Protein AF-A0A376SBV6-F1 (afdb_monomer)

Solvent-accessible surface area (backbone atoms only — not comparable to full-atom values): 11804 Å² total; per-residue (Å²): 135,92,82,86,76,92,52,79,88,45,50,69,35,78,90,83,84,89,83,83,86,86,71,96,72,72,84,86,85,79,76,86,84,83,82,83,76,79,86,71,88,56,100,65,78,82,47,97,84,56,83,74,72,92,65,50,42,73,71,88,41,63,44,77,42,32,24,51,68,99,56,82,60,62,51,62,94,51,86,78,74,59,60,66,60,38,44,34,40,77,42,33,29,35,38,72,86,69,78,86,61,88,43,89,90,72,33,49,79,46,41,89,56,41,46,40,37,49,26,37,35,63,30,30,67,80,79,57,45,57,43,15,26,40,23,73,93,35,46,76,50,62,46,71,36,39,75,43,42,69,52,31,30,67,66,37,39,23,70,58,51,98,94,37,55,40,18,62,52,60,86,97,52,59,36,60,35,57,30,42,80,47,70,52,73,44,76,109

Structure (mmCIF, N/CA/C/O backbone):
data_AF-A0A376SBV6-F1
#
_entry.id   AF-A0A376SBV6-F1
#
loop_
_atom_site.group_PDB
_atom_site.id
_atom_site.type_symbol
_atom_site.label_atom_id
_atom_site.label_alt_id
_atom_site.label_comp_id
_atom_site.label_asym_id
_atom_site.label_entity_id
_atom_site.label_seq_id
_atom_site.pdbx_PDB_ins_code
_atom_site.Cartn_x
_atom_site.Cartn_y
_atom_site.Cartn_z
_atom_site.occupancy
_atom_site.B_iso_or_equiv
_atom_site.auth_seq_id
_atom_site.auth_comp_id
_atom_site.auth_asym_id
_atom_site.auth_atom_id
_atom_site.pdbx_PDB_model_num
ATOM 1 N N . MET A 1 1 ? -22.925 11.528 35.113 1.00 52.22 1 MET A N 1
ATOM 2 C CA . MET A 1 1 ? -22.924 10.444 34.113 1.00 52.22 1 MET A CA 1
ATOM 3 C C . MET A 1 1 ? -21.670 10.631 33.284 1.00 52.22 1 MET A C 1
ATOM 5 O O . MET A 1 1 ? -21.517 11.695 32.701 1.00 52.22 1 MET A O 1
ATOM 9 N N . THR A 1 2 ? -20.732 9.694 33.337 1.00 61.38 2 THR A N 1
ATOM 10 C CA . THR A 1 2 ? -19.547 9.691 32.472 1.00 61.38 2 THR A CA 1
ATOM 11 C C . THR A 1 2 ? -19.928 8.960 31.194 1.00 61.38 2 THR A C 1
ATOM 13 O O . THR A 1 2 ? -20.269 7.783 31.240 1.00 61.38 2 THR A O 1
ATOM 16 N N . SER A 1 3 ? -19.953 9.672 30.072 1.00 67.38 3 SER A N 1
ATOM 17 C CA . SER A 1 3 ? -20.100 9.075 28.746 1.00 67.38 3 SER A CA 1
ATOM 18 C C . SER A 1 3 ? -18.718 8.935 28.110 1.00 67.38 3 SER A C 1
ATOM 20 O O . SER A 1 3 ? -17.867 9.809 28.267 1.00 67.38 3 SER A O 1
ATOM 22 N N . TYR A 1 4 ? -18.495 7.825 27.409 1.00 75.38 4 TYR A N 1
ATOM 23 C CA . TYR A 1 4 ? -17.337 7.629 26.544 1.00 75.38 4 TYR A CA 1
ATOM 24 C C . TYR A 1 4 ? -17.829 7.670 25.102 1.00 75.38 4 TYR A C 1
ATOM 26 O O . TYR A 1 4 ? -18.766 6.955 24.751 1.00 75.38 4 TYR A O 1
ATOM 34 N N . THR A 1 5 ? -17.242 8.541 24.290 1.00 74.38 5 THR A N 1
ATOM 35 C CA . THR A 1 5 ? -17.490 8.568 22.846 1.00 74.38 5 THR A CA 1
ATOM 36 C C . THR A 1 5 ? -16.310 7.880 22.193 1.00 74.38 5 THR A C 1
ATOM 38 O O . THR A 1 5 ? -15.178 8.249 22.495 1.00 74.38 5 THR A O 1
ATOM 41 N N . LEU A 1 6 ? -16.570 6.889 21.336 1.00 74.62 6 LEU A N 1
ATOM 42 C CA . LEU A 1 6 ? -15.498 6.233 20.594 1.00 74.62 6 LEU A CA 1
ATOM 43 C C . LEU A 1 6 ? -14.727 7.263 19.774 1.00 74.62 6 LEU A C 1
ATOM 45 O O . LEU A 1 6 ? -15.310 8.156 19.157 1.00 74.62 6 LEU A O 1
ATOM 49 N N . THR A 1 7 ? -13.416 7.099 19.773 1.00 73.00 7 THR A N 1
ATOM 50 C CA . THR A 1 7 ? -12.473 7.959 19.067 1.00 73.00 7 THR A CA 1
ATOM 51 C C . THR A 1 7 ? -11.700 7.162 18.024 1.00 73.00 7 THR A C 1
ATOM 53 O O . THR A 1 7 ? -11.803 5.937 17.932 1.00 73.00 7 THR A O 1
ATOM 56 N N . ASP A 1 8 ? -10.880 7.854 17.239 1.00 65.19 8 ASP A N 1
ATOM 57 C CA . ASP A 1 8 ? -10.000 7.210 16.263 1.00 65.19 8 ASP A CA 1
ATOM 58 C C . ASP A 1 8 ? -8.955 6.305 16.907 1.00 65.19 8 ASP A C 1
ATOM 60 O O . ASP A 1 8 ? -8.582 5.290 16.317 1.00 65.19 8 ASP A O 1
ATOM 64 N N . ASP A 1 9 ? -8.557 6.616 18.139 1.00 71.50 9 ASP A N 1
ATOM 65 C CA . ASP A 1 9 ? -7.613 5.813 18.912 1.00 71.50 9 ASP A CA 1
ATOM 66 C C . ASP A 1 9 ? -8.193 4.445 19.311 1.00 71.50 9 ASP A C 1
ATOM 68 O O . ASP A 1 9 ? -7.440 3.532 19.655 1.00 71.50 9 ASP A O 1
ATOM 72 N N . ASP A 1 10 ? -9.517 4.278 19.241 1.00 74.19 10 ASP A N 1
ATOM 73 C CA . ASP A 1 10 ? -10.204 3.016 19.517 1.00 74.19 10 ASP A CA 1
ATOM 74 C C . ASP A 1 10 ? -10.294 2.097 18.287 1.00 74.19 10 ASP A C 1
ATOM 76 O O . ASP A 1 10 ? -10.631 0.916 18.419 1.00 74.19 10 ASP A O 1
ATOM 80 N N . ARG A 1 11 ? -9.990 2.603 17.080 1.00 67.25 11 ARG A N 1
ATOM 81 C CA . ARG A 1 11 ? -10.047 1.819 15.834 1.00 67.25 11 ARG A CA 1
ATOM 82 C C . ARG A 1 11 ? -9.092 0.621 15.924 1.00 67.25 11 ARG A C 1
ATOM 84 O O . ARG A 1 11 ? -7.961 0.734 16.390 1.00 67.25 11 ARG A O 1
ATOM 91 N N . GLY A 1 12 ? -9.563 -0.555 15.504 1.00 62.47 12 GLY A N 1
ATOM 92 C CA . GLY A 1 12 ? -8.789 -1.800 15.590 1.00 62.47 12 GLY A CA 1
ATOM 93 C C . GLY A 1 12 ? -8.680 -2.407 16.997 1.00 62.47 12 GLY A C 1
ATOM 94 O O . GLY A 1 12 ? -8.149 -3.509 17.132 1.00 62.47 12 GLY A O 1
ATOM 95 N N . ARG A 1 13 ? -9.194 -1.739 18.041 1.00 66.75 13 ARG A N 1
ATOM 96 C CA . ARG A 1 13 ? -9.168 -2.226 19.428 1.00 66.75 13 ARG A CA 1
ATOM 97 C C . ARG A 1 13 ? -10.488 -2.880 19.829 1.00 66.75 13 ARG A C 1
ATOM 99 O O . ARG A 1 13 ? -11.526 -2.684 19.195 1.00 66.75 13 ARG A O 1
ATOM 106 N N . TYR A 1 14 ? -10.422 -3.653 20.910 1.00 65.00 14 TYR A N 1
ATOM 107 C CA . TYR A 1 14 ? -11.589 -4.186 21.607 1.00 65.00 14 TYR A CA 1
ATOM 108 C C . TYR A 1 14 ? -12.045 -3.188 22.666 1.00 65.00 14 TYR A C 1
ATOM 110 O O . TYR A 1 14 ? -11.224 -2.679 23.429 1.00 65.00 14 TYR A O 1
ATOM 118 N N . ILE A 1 15 ? -13.352 -2.955 22.745 1.00 71.44 15 ILE A N 1
ATOM 119 C CA . ILE A 1 15 ? -13.953 -2.187 23.833 1.00 71.44 15 ILE A CA 1
ATOM 120 C C . ILE A 1 15 ? -14.482 -3.175 24.865 1.00 71.44 15 ILE A C 1
ATOM 122 O O . ILE A 1 15 ? -15.352 -3.991 24.571 1.00 71.44 15 ILE A O 1
ATOM 126 N N . GLY A 1 16 ? -13.923 -3.110 26.069 1.00 66.12 16 GLY A N 1
ATOM 127 C CA . GLY A 1 16 ? -14.370 -3.878 27.224 1.00 66.12 16 GLY A CA 1
ATOM 128 C C . GLY A 1 16 ? -14.877 -2.949 28.316 1.00 66.12 16 GLY A C 1
ATOM 129 O O . GLY A 1 16 ? -14.427 -1.810 28.431 1.00 66.12 16 GLY A O 1
ATOM 130 N N . ILE A 1 17 ? -15.801 -3.444 29.135 1.00 69.88 17 ILE A N 1
ATOM 131 C CA . ILE A 1 17 ? -16.218 -2.770 30.362 1.00 69.88 17 ILE A CA 1
ATOM 132 C C . ILE A 1 17 ? -15.916 -3.687 31.539 1.00 69.88 17 ILE A C 1
ATOM 134 O O . ILE A 1 17 ? -16.324 -4.846 31.546 1.00 69.88 17 ILE A O 1
ATOM 138 N N . GLU A 1 18 ? -15.236 -3.144 32.545 1.00 66.50 18 GLU A N 1
ATOM 139 C CA . GLU A 1 18 ? -15.051 -3.784 33.842 1.00 66.50 18 GLU A CA 1
ATOM 140 C C . GLU A 1 18 ? -15.981 -3.124 34.865 1.00 66.50 18 GLU A C 1
ATOM 142 O O . GLU A 1 18 ? -15.984 -1.903 35.034 1.00 66.50 18 GLU A O 1
ATOM 147 N N . ILE A 1 19 ? -16.806 -3.933 35.531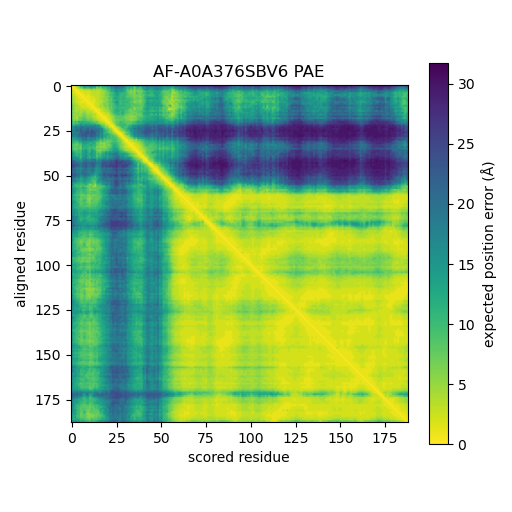 1.00 68.50 19 ILE A N 1
ATOM 148 C CA . ILE A 1 19 ? -17.736 -3.475 36.564 1.00 68.50 19 ILE A CA 1
ATOM 149 C C . ILE A 1 19 ? -17.294 -4.085 37.888 1.00 68.50 19 ILE A C 1
ATOM 151 O O . ILE A 1 19 ? -17.337 -5.303 38.047 1.00 68.50 19 ILE A O 1
ATOM 155 N N . THR A 1 20 ? -16.935 -3.239 38.854 1.00 64.25 20 THR A N 1
ATOM 156 C CA . THR A 1 20 ? -16.640 -3.665 40.228 1.00 64.25 20 THR A CA 1
ATOM 157 C C . THR A 1 20 ? -17.880 -3.472 41.103 1.00 64.25 20 THR A C 1
ATOM 159 O O . THR A 1 20 ? -18.232 -2.328 41.405 1.00 64.25 20 THR A O 1
ATOM 162 N N . PRO A 1 21 ? -18.561 -4.545 41.542 1.00 61.91 21 PRO A N 1
ATOM 163 C CA . PRO A 1 21 ? -19.712 -4.423 42.427 1.00 61.91 21 PRO A CA 1
ATOM 164 C C . PRO A 1 21 ? -19.256 -4.029 43.837 1.00 61.91 21 PRO A C 1
ATOM 166 O O . PRO A 1 21 ? -18.411 -4.699 44.429 1.00 61.91 21 PRO A O 1
ATOM 169 N N . THR A 1 22 ? -19.839 -2.982 44.420 1.00 61.78 22 TH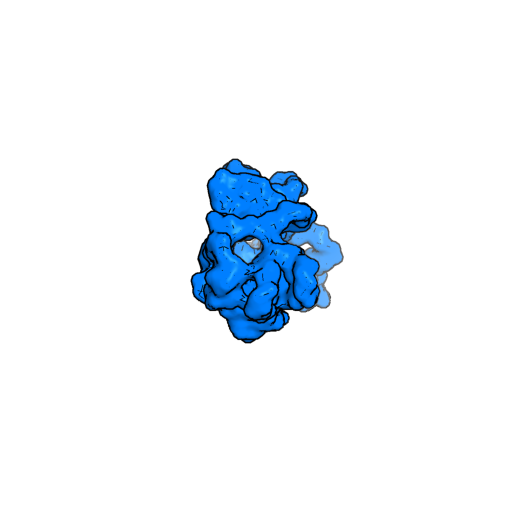R A N 1
ATOM 170 C CA . THR A 1 22 ? -19.614 -2.612 45.825 1.00 61.78 22 THR A CA 1
ATOM 171 C C . THR A 1 22 ? -20.823 -3.014 46.666 1.00 61.78 22 THR A C 1
ATOM 173 O O . THR A 1 22 ? -21.782 -2.265 46.808 1.00 61.78 22 THR A O 1
ATOM 176 N N . THR A 1 23 ? -20.805 -4.214 47.252 1.00 61.00 23 THR A N 1
ATOM 177 C CA . THR A 1 23 ? -21.807 -4.592 48.264 1.00 61.00 23 THR A CA 1
ATOM 178 C C . THR A 1 23 ? -21.174 -4.537 49.644 1.00 61.00 23 THR A C 1
ATOM 180 O O . THR A 1 23 ? -20.256 -5.304 49.928 1.00 61.00 23 THR A O 1
ATOM 183 N N . GLN A 1 24 ? -21.653 -3.646 50.513 1.00 58.25 24 GLN A N 1
ATOM 184 C CA . GLN A 1 24 ? -21.122 -3.524 51.875 1.00 58.25 24 GLN A CA 1
ATOM 185 C C . GLN A 1 24 ? -21.795 -4.495 52.870 1.00 58.25 24 GLN A C 1
ATOM 187 O O . GLN A 1 24 ? -21.265 -4.684 53.958 1.00 58.25 24 GLN A O 1
ATOM 192 N N . THR A 1 25 ? -22.929 -5.118 52.506 1.00 62.31 25 THR A N 1
ATOM 193 C CA . THR A 1 25 ? -23.568 -6.349 53.053 1.00 62.31 25 THR A CA 1
ATOM 194 C C . THR A 1 25 ? -24.973 -6.509 52.435 1.00 62.31 25 THR A C 1
ATOM 196 O O . THR A 1 25 ? -25.588 -5.514 52.061 1.00 62.31 25 THR A O 1
ATOM 199 N N . GLY A 1 26 ? -25.491 -7.744 52.343 1.00 58.69 26 GLY A N 1
ATOM 200 C CA . GLY A 1 26 ? -26.832 -8.057 51.810 1.00 58.69 26 GLY A CA 1
ATOM 201 C C . GLY A 1 26 ? -26.870 -8.355 50.303 1.00 58.69 26 GLY A C 1
ATOM 202 O O . GLY A 1 26 ? -25.986 -7.942 49.556 1.00 58.69 26 GLY A O 1
ATOM 203 N N . THR A 1 27 ? -27.884 -9.109 49.858 1.00 56.94 27 THR A N 1
ATOM 204 C CA . THR A 1 27 ? -28.153 -9.373 48.434 1.00 56.94 27 THR A CA 1
ATOM 205 C C . THR A 1 27 ? -28.305 -8.030 47.712 1.00 56.94 27 THR A C 1
ATOM 207 O O . THR A 1 27 ? -29.185 -7.260 48.103 1.00 56.94 27 THR A O 1
ATOM 210 N N . PRO A 1 28 ? -27.480 -7.705 46.701 1.00 56.34 28 PRO A N 1
ATOM 211 C CA . PRO A 1 28 ? -27.562 -6.415 46.025 1.00 56.34 28 PRO A CA 1
ATOM 212 C C . PRO A 1 28 ? -28.935 -6.270 45.364 1.00 56.34 28 PRO A C 1
ATOM 214 O O . PRO A 1 28 ? -29.241 -6.972 44.405 1.00 56.34 28 PRO A O 1
ATOM 217 N N . ASN A 1 29 ? -29.784 -5.392 45.899 1.00 56.50 29 ASN A N 1
ATOM 218 C CA . ASN A 1 29 ? -31.141 -5.149 45.397 1.00 56.50 29 ASN A CA 1
ATOM 219 C C . ASN A 1 29 ? -31.290 -3.788 44.699 1.00 56.50 29 ASN A C 1
ATOM 221 O O . ASN A 1 29 ? -32.369 -3.474 44.203 1.00 56.50 29 ASN A O 1
ATOM 225 N N . VAL A 1 30 ? -30.222 -2.989 44.646 1.00 58.66 30 VAL A N 1
ATOM 226 C CA . VAL A 1 30 ? -30.183 -1.713 43.926 1.00 58.66 30 VAL A CA 1
ATOM 227 C C . VAL A 1 30 ? -28.779 -1.464 43.388 1.00 58.66 30 VAL A C 1
ATOM 229 O O . VAL A 1 30 ? -27.806 -1.441 44.138 1.00 58.66 30 VAL A O 1
ATOM 232 N N . GLY A 1 31 ? -28.690 -1.270 42.076 1.00 61.09 31 GLY A N 1
ATOM 233 C CA . GLY A 1 31 ? -27.488 -0.850 41.369 1.00 61.09 31 GLY A CA 1
ATOM 234 C C . GLY A 1 31 ? -27.876 0.094 40.237 1.00 61.09 31 GLY A C 1
ATOM 235 O O . GLY A 1 31 ? -28.976 -0.003 39.689 1.00 61.09 31 GLY A O 1
ATOM 236 N N . THR A 1 32 ? -26.994 1.032 39.901 1.00 65.88 32 THR A N 1
ATOM 237 C CA . THR A 1 32 ? -27.184 1.882 38.722 1.00 65.88 32 THR A CA 1
ATOM 238 C C . THR A 1 32 ? -27.043 1.016 37.476 1.00 65.88 32 THR A C 1
ATOM 240 O O . THR A 1 32 ? -26.000 0.395 37.280 1.00 65.88 32 THR A O 1
ATOM 243 N N . ALA A 1 33 ? -28.077 0.972 36.637 1.00 63.91 33 ALA A N 1
ATOM 244 C CA . ALA A 1 33 ? -28.007 0.271 35.363 1.00 63.91 33 ALA A CA 1
ATOM 245 C C . ALA A 1 33 ? -26.957 0.934 34.457 1.00 63.91 33 ALA A C 1
ATOM 247 O O . ALA A 1 33 ? -27.016 2.139 34.199 1.00 63.91 33 ALA A O 1
ATOM 248 N N . LEU A 1 34 ? -25.996 0.143 33.978 1.00 66.94 34 LEU A N 1
ATOM 249 C CA . LEU A 1 34 ? -25.089 0.553 32.917 1.00 66.94 34 LEU A CA 1
ATOM 250 C C . LEU A 1 34 ? -25.697 0.128 31.584 1.00 66.94 34 LEU A C 1
ATOM 252 O O . LEU A 1 34 ? -25.818 -1.061 31.302 1.00 66.94 34 LEU A O 1
ATOM 256 N N . HIS A 1 35 ? -26.086 1.107 30.777 1.00 64.00 35 HIS A N 1
ATOM 257 C CA . HIS A 1 35 ? -26.616 0.855 29.447 1.00 64.00 35 HIS A CA 1
ATOM 258 C C . HIS A 1 35 ? -25.489 0.932 28.420 1.00 64.00 35 HIS A C 1
ATOM 260 O O . HIS A 1 35 ? -24.876 1.984 28.235 1.00 64.00 35 HIS A O 1
ATOM 266 N N . LEU A 1 36 ? -25.238 -0.195 27.762 1.00 63.31 36 LEU A N 1
ATOM 267 C CA . LEU A 1 36 ? -24.405 -0.304 26.574 1.00 63.31 36 LEU A CA 1
ATOM 268 C C . LEU A 1 36 ? -25.315 -0.171 25.359 1.00 63.31 36 LEU A C 1
ATOM 270 O O . LEU A 1 36 ? -26.033 -1.107 25.017 1.00 63.31 36 LEU A O 1
ATOM 274 N N . TYR A 1 37 ? -25.335 1.008 24.748 1.00 58.56 37 TYR A N 1
ATOM 275 C CA . TYR A 1 37 ? -26.071 1.203 23.506 1.00 58.56 37 TYR A CA 1
ATOM 276 C C . TYR A 1 37 ? -25.197 0.769 22.337 1.00 58.56 37 TYR A C 1
ATOM 278 O O . TYR A 1 37 ? -24.061 1.231 22.213 1.00 58.56 37 TYR A O 1
ATOM 286 N N . ASP A 1 38 ? -25.736 -0.100 21.484 1.00 58.19 38 ASP A N 1
ATOM 287 C CA . ASP A 1 38 ? -25.130 -0.343 20.185 1.00 58.19 38 ASP A CA 1
ATOM 288 C C . ASP A 1 38 ? -25.213 0.942 19.348 1.00 58.19 38 ASP A C 1
ATOM 290 O O . ASP A 1 38 ? -26.255 1.596 19.270 1.00 58.19 38 ASP A O 1
ATOM 294 N N . ILE A 1 39 ? -24.086 1.320 18.756 1.00 58.53 39 ILE A N 1
ATOM 295 C CA . ILE A 1 39 ? -23.962 2.466 17.849 1.00 58.53 39 ILE A CA 1
ATOM 296 C C . ILE A 1 39 ? -23.978 2.029 16.378 1.00 58.53 39 ILE A C 1
ATOM 298 O O . ILE A 1 39 ? -23.858 2.867 15.481 1.00 58.53 39 ILE A O 1
ATOM 302 N N . SER A 1 40 ? -24.082 0.724 16.109 1.00 51.97 40 SER A N 1
ATOM 303 C CA . SER A 1 40 ? -24.189 0.198 14.759 1.00 51.97 40 SER A CA 1
ATOM 304 C C . SER A 1 40 ? -25.562 0.524 14.158 1.00 51.97 40 SER A C 1
ATOM 306 O O . SER A 1 40 ? -26.594 0.523 14.823 1.00 51.97 40 SER A O 1
ATOM 308 N N . THR A 1 41 ? -25.579 0.839 12.863 1.00 49.34 41 THR A N 1
ATOM 309 C CA . THR A 1 41 ? -26.814 1.046 12.083 1.00 49.34 41 THR A CA 1
ATOM 310 C C . THR A 1 41 ? -27.225 -0.215 11.316 1.00 49.34 41 THR A C 1
ATOM 312 O O . THR A 1 41 ? -28.157 -0.183 10.511 1.00 49.34 41 THR A O 1
ATOM 315 N N . ALA A 1 42 ? -26.517 -1.329 11.532 1.00 46.25 42 ALA A N 1
ATOM 316 C CA . ALA A 1 42 ? -26.769 -2.595 10.862 1.00 46.25 42 ALA A CA 1
ATOM 317 C C . ALA A 1 42 ? -27.939 -3.327 11.532 1.00 46.25 42 ALA A C 1
ATOM 319 O O . ALA A 1 42 ? -28.024 -3.402 12.753 1.00 46.25 42 ALA A O 1
ATOM 320 N N . SER A 1 43 ? -28.821 -3.918 10.724 1.00 42.62 43 SER A N 1
ATOM 321 C CA . SER A 1 43 ? -30.088 -4.539 11.152 1.00 42.62 43 SER A CA 1
ATOM 322 C C . SER A 1 43 ? -29.958 -5.816 12.019 1.00 42.62 43 SER A C 1
ATOM 324 O O . SER A 1 43 ? -30.898 -6.608 12.062 1.00 42.62 43 SER A O 1
ATOM 326 N N . GLY A 1 44 ? -28.824 -6.047 12.686 1.00 44.53 44 GLY A N 1
ATOM 327 C CA . GLY A 1 44 ? -28.565 -7.222 13.532 1.00 44.53 44 GLY A CA 1
ATOM 328 C C . GLY A 1 44 ? -28.024 -6.915 14.931 1.00 44.53 44 GLY A C 1
ATOM 329 O O . GLY A 1 44 ? -28.048 -7.790 15.786 1.00 44.53 44 GLY A O 1
ATOM 330 N N . GLY A 1 45 ? -27.585 -5.687 15.205 1.00 43.97 45 GLY A N 1
ATOM 331 C CA . GLY A 1 45 ? -26.974 -5.359 16.488 1.00 43.97 45 GLY A CA 1
ATOM 332 C C . GLY A 1 45 ? -28.012 -5.131 17.587 1.00 43.97 45 GLY A C 1
ATOM 333 O O . GLY A 1 45 ? -28.722 -4.128 17.588 1.00 43.97 45 GLY A O 1
ATOM 334 N N . GLY A 1 46 ? -28.140 -6.086 18.510 1.00 45.91 46 GLY A N 1
ATOM 335 C CA . GLY A 1 46 ? -28.967 -5.930 19.715 1.00 45.91 46 GLY A CA 1
ATOM 336 C C . GLY A 1 46 ? -29.969 -7.047 20.004 1.00 45.91 46 GLY A C 1
ATOM 337 O O . GLY A 1 46 ? -30.805 -6.879 20.888 1.00 45.91 46 GLY A O 1
ATOM 338 N N . SER A 1 47 ? -29.926 -8.180 19.297 1.00 53.34 47 SER A N 1
ATOM 339 C CA . SER A 1 47 ? -30.654 -9.369 19.754 1.00 53.34 47 SER A CA 1
ATOM 340 C C . SER A 1 47 ? -29.823 -10.140 20.780 1.00 53.34 47 SER A C 1
ATOM 342 O O . SER A 1 47 ? -28.699 -10.512 20.480 1.00 53.34 47 SER A O 1
ATOM 344 N N . ASP A 1 48 ? -30.395 -10.511 21.928 1.00 52.41 48 ASP A N 1
ATOM 345 C CA . ASP A 1 48 ? -29.756 -11.443 22.883 1.00 52.41 48 ASP A CA 1
ATOM 346 C C . ASP A 1 48 ? -29.487 -12.844 22.278 1.00 52.41 48 ASP A C 1
ATOM 348 O O . ASP A 1 48 ? -28.837 -13.687 22.895 1.00 52.41 48 ASP A O 1
ATOM 352 N N . SER A 1 49 ? -30.021 -13.117 21.079 1.00 53.47 49 SER A N 1
ATOM 353 C CA . SER A 1 49 ? -29.785 -14.346 20.307 1.00 53.47 49 SER A CA 1
ATOM 354 C C . SER A 1 49 ? -28.706 -14.208 19.227 1.00 53.47 49 SER A C 1
ATOM 356 O O . SER A 1 49 ? -28.310 -15.201 18.614 1.00 53.47 49 SER A O 1
ATOM 358 N N . ASP A 1 50 ? -28.228 -12.987 18.995 1.00 56.97 50 ASP A N 1
ATOM 359 C CA . ASP A 1 50 ? -27.089 -12.701 18.142 1.00 56.97 50 ASP A CA 1
ATOM 360 C C . ASP A 1 50 ? -25.817 -12.952 18.969 1.00 56.97 50 ASP A C 1
ATOM 362 O O . ASP A 1 50 ? -25.528 -12.289 19.961 1.00 56.97 50 ASP A O 1
ATOM 366 N N . ASN A 1 51 ? -25.079 -13.991 18.583 1.00 51.53 51 ASN A N 1
ATOM 367 C CA . ASN A 1 51 ? -23.764 -14.303 19.125 1.00 51.53 51 ASN A CA 1
ATOM 368 C C . ASN A 1 51 ? -22.696 -13.696 18.202 1.00 51.53 51 ASN A C 1
ATOM 370 O O . ASN A 1 51 ? -21.873 -14.424 17.637 1.00 51.53 51 ASN A O 1
ATOM 374 N N . VAL A 1 52 ? -22.747 -12.381 17.961 1.00 51.22 52 VAL A N 1
ATOM 375 C CA . VAL A 1 52 ? -21.676 -11.677 17.254 1.00 51.22 52 VAL A CA 1
ATOM 376 C C . VAL A 1 52 ? -20.431 -11.745 18.122 1.00 51.22 52 VAL A C 1
ATOM 378 O O . VAL A 1 52 ? -20.357 -11.200 19.224 1.00 51.22 52 VAL A O 1
ATOM 381 N N . ALA A 1 53 ? -19.430 -12.459 17.609 1.00 46.78 53 ALA A N 1
ATOM 382 C CA . ALA A 1 53 ? -18.110 -12.461 18.205 1.00 46.78 53 ALA A CA 1
ATOM 383 C C . ALA A 1 53 ? -17.630 -11.003 18.316 1.00 46.78 53 ALA A C 1
ATOM 385 O O . ALA A 1 53 ? -17.750 -10.267 17.331 1.00 46.78 53 ALA A O 1
ATOM 386 N N . PRO A 1 54 ? -17.096 -10.575 19.475 1.00 49.38 54 PRO A N 1
ATOM 387 C CA . PRO A 1 54 ? -16.593 -9.220 19.632 1.00 49.38 54 PRO A CA 1
ATOM 388 C C . PRO A 1 54 ? -15.565 -8.953 18.532 1.00 49.38 54 PRO A C 1
ATOM 390 O O . PRO A 1 54 ? -14.545 -9.634 18.434 1.00 49.38 54 PRO A O 1
ATOM 393 N N . GLY A 1 55 ? -15.894 -8.011 17.655 1.00 48.56 55 GLY A N 1
ATOM 394 C CA . GLY A 1 55 ? -15.041 -7.569 16.564 1.00 48.56 55 GLY A CA 1
ATOM 395 C C . GLY A 1 55 ? -14.344 -6.262 16.935 1.00 48.56 55 GLY A C 1
ATOM 396 O O . GLY A 1 55 ? -14.881 -5.490 17.733 1.00 48.56 55 GLY A O 1
ATOM 397 N N . PRO A 1 56 ? -13.158 -5.985 16.374 1.00 60.75 56 PRO A N 1
ATOM 398 C CA . PRO A 1 56 ? -12.511 -4.692 16.553 1.00 60.75 56 PRO A CA 1
ATOM 399 C C . PRO A 1 56 ? -13.386 -3.565 15.989 1.00 60.75 56 PRO A C 1
ATOM 401 O O . PRO A 1 56 ? -14.144 -3.776 15.040 1.00 60.75 56 PRO A O 1
ATOM 404 N N . VAL A 1 57 ? -13.240 -2.348 16.516 1.00 65.25 57 VAL A N 1
ATOM 405 C CA . VAL A 1 57 ? -13.892 -1.161 15.937 1.00 65.25 57 VAL A CA 1
ATOM 406 C C . VAL A 1 57 ? -13.405 -0.974 14.492 1.00 65.25 57 VAL A C 1
ATOM 408 O O . VAL A 1 57 ? -12.220 -0.722 14.253 1.00 65.25 57 VAL A O 1
ATOM 411 N N . VAL A 1 58 ? -14.309 -1.123 13.516 1.00 66.62 58 VAL A N 1
ATOM 412 C CA . VAL A 1 58 ? -13.976 -1.101 12.082 1.00 66.62 58 VAL A CA 1
ATOM 413 C C . VAL A 1 58 ? -14.029 0.325 11.533 1.00 66.62 58 VAL A C 1
ATOM 415 O O . VAL A 1 58 ? -15.049 1.004 11.641 1.00 66.62 58 VAL A O 1
ATOM 418 N N . ASN A 1 59 ? -12.961 0.762 10.857 1.00 72.88 59 ASN A N 1
ATOM 419 C CA . ASN A 1 59 ? -13.011 1.969 10.032 1.00 72.88 59 ASN A CA 1
ATOM 420 C C . ASN A 1 59 ? -13.767 1.687 8.719 1.00 72.88 59 ASN A C 1
ATOM 422 O O . ASN A 1 59 ? -13.174 1.207 7.754 1.00 72.88 59 ASN A O 1
ATOM 426 N N . GLN A 1 60 ? -15.060 2.018 8.665 1.00 75.19 60 GLN A N 1
ATOM 427 C CA . GLN A 1 60 ? -15.872 1.846 7.450 1.00 75.19 60 GLN A CA 1
ATOM 428 C C . GLN A 1 60 ? -15.491 2.802 6.303 1.00 75.19 60 GLN A C 1
ATOM 430 O O . GLN A 1 60 ? -15.820 2.538 5.147 1.00 75.19 60 GLN A O 1
ATOM 435 N N . ASN A 1 61 ? -14.762 3.877 6.606 1.00 85.25 61 ASN A N 1
ATOM 436 C CA . ASN A 1 61 ? -14.294 4.866 5.638 1.00 85.25 61 ASN A CA 1
ATOM 437 C C . ASN A 1 61 ? -12.854 4.592 5.170 1.00 85.25 61 ASN A C 1
ATOM 439 O O . ASN A 1 61 ? -12.274 5.422 4.477 1.00 85.25 61 ASN A O 1
ATOM 443 N N . LEU A 1 62 ? -12.250 3.452 5.530 1.00 90.19 62 LEU A N 1
ATOM 444 C CA . LEU A 1 62 ? -10.873 3.151 5.146 1.00 90.19 62 LEU A CA 1
ATOM 445 C C . LEU A 1 62 ? -10.740 3.029 3.622 1.00 90.19 62 LEU A C 1
ATOM 447 O O . LEU A 1 62 ? -11.376 2.181 2.987 1.00 90.19 62 LEU A O 1
ATOM 451 N N . LYS A 1 63 ? -9.859 3.842 3.047 1.00 92.12 63 LYS A N 1
ATOM 452 C CA . LYS A 1 63 ? -9.483 3.831 1.633 1.00 92.12 63 LYS A CA 1
ATOM 453 C C . LYS A 1 63 ? -7.970 3.808 1.483 1.00 92.12 63 LYS A C 1
ATOM 455 O O . LYS A 1 63 ? -7.218 4.084 2.416 1.00 92.12 63 LYS A O 1
ATOM 460 N N . VAL A 1 64 ? -7.536 3.483 0.270 1.00 93.19 64 VAL A N 1
ATOM 461 C CA . VAL A 1 64 ? -6.135 3.550 -0.139 1.00 93.19 64 VAL A CA 1
ATOM 462 C C . VAL A 1 64 ? -5.992 4.614 -1.220 1.00 93.19 64 VAL A C 1
ATOM 464 O O . VAL A 1 64 ? -6.854 4.750 -2.091 1.00 93.19 64 VAL A O 1
ATOM 467 N N . ALA A 1 65 ? -4.894 5.357 -1.174 1.00 93.25 65 ALA A N 1
ATOM 468 C CA . ALA A 1 65 ? -4.413 6.179 -2.271 1.00 93.25 65 ALA A CA 1
ATOM 469 C C . ALA A 1 65 ? -2.953 5.832 -2.568 1.00 93.25 65 ALA A C 1
ATOM 471 O O . ALA A 1 65 ? -2.164 5.599 -1.654 1.00 93.25 65 ALA A O 1
ATOM 472 N N . ILE A 1 66 ? -2.595 5.807 -3.850 1.00 94.06 66 ILE A N 1
ATOM 473 C CA . ILE A 1 66 ? -1.207 5.688 -4.307 1.00 94.06 66 ILE A CA 1
ATOM 474 C C . ILE A 1 66 ? -0.939 6.862 -5.235 1.00 94.06 66 ILE A C 1
ATOM 476 O O . ILE A 1 66 ? -1.738 7.117 -6.129 1.00 94.06 66 ILE A O 1
ATOM 480 N N . PHE A 1 67 ? 0.167 7.568 -5.049 1.00 92.69 67 PHE A N 1
ATOM 481 C CA . PHE A 1 67 ? 0.543 8.713 -5.879 1.00 92.69 67 PHE A CA 1
ATOM 482 C C . PHE A 1 67 ? 2.054 8.738 -6.100 1.00 92.69 67 PHE A C 1
ATOM 484 O O . PHE A 1 67 ? 2.815 8.105 -5.366 1.00 92.69 67 PHE A O 1
ATOM 491 N N . VAL A 1 68 ? 2.491 9.455 -7.136 1.00 94.50 68 VAL A N 1
ATOM 492 C CA . VAL A 1 68 ? 3.913 9.786 -7.299 1.00 94.50 68 VAL A CA 1
ATOM 493 C C . VAL A 1 68 ? 4.284 10.791 -6.215 1.00 94.50 68 VAL A C 1
ATOM 495 O O . VAL A 1 68 ? 3.509 11.711 -5.942 1.00 94.50 68 VAL A O 1
ATOM 498 N N . ASP A 1 69 ? 5.455 10.628 -5.609 1.00 94.19 69 ASP A N 1
ATOM 499 C CA . ASP A 1 69 ? 5.972 11.556 -4.608 1.00 94.19 69 ASP A CA 1
ATOM 500 C C . ASP A 1 69 ? 5.945 13.011 -5.114 1.00 94.19 69 ASP A C 1
ATOM 502 O O . ASP A 1 69 ? 6.243 13.296 -6.277 1.00 94.19 69 ASP A O 1
ATOM 506 N N . GLY A 1 70 ? 5.514 13.930 -4.249 1.00 88.81 70 GLY A N 1
ATOM 507 C CA . GLY A 1 70 ? 5.274 15.335 -4.594 1.00 88.81 70 GLY A CA 1
ATOM 508 C C . GLY A 1 70 ? 3.997 15.620 -5.401 1.00 88.81 70 GLY A C 1
ATOM 509 O O . GLY A 1 70 ? 3.775 16.767 -5.785 1.00 88.81 70 GLY A O 1
ATOM 510 N N . THR A 1 71 ? 3.142 14.624 -5.656 1.00 89.38 71 THR A N 1
ATOM 511 C CA . THR A 1 71 ? 1.852 14.800 -6.351 1.00 89.38 71 THR A CA 1
ATOM 512 C C . THR A 1 71 ? 0.670 14.361 -5.483 1.00 89.38 71 THR A C 1
ATOM 514 O O . THR A 1 71 ? 0.843 13.735 -4.441 1.00 89.38 71 THR A O 1
ATOM 517 N N . SER A 1 72 ? -0.552 14.676 -5.920 1.00 81.56 72 SER A N 1
ATOM 518 C CA . SER A 1 72 ? -1.794 14.281 -5.227 1.00 81.56 72 SER A CA 1
ATOM 519 C C . SER A 1 72 ? -2.764 13.514 -6.129 1.00 81.56 72 SER A C 1
ATOM 521 O O . SER A 1 72 ? -3.919 13.296 -5.770 1.00 81.56 72 SER A O 1
ATOM 523 N N . ILE A 1 73 ? -2.321 13.109 -7.322 1.00 82.81 73 ILE A N 1
ATOM 524 C CA . ILE A 1 73 ? -3.159 12.349 -8.252 1.00 82.81 73 ILE A CA 1
ATOM 525 C C . ILE A 1 73 ? -3.158 10.890 -7.804 1.00 82.81 73 ILE A C 1
ATOM 527 O O . ILE A 1 73 ? -2.136 10.213 -7.902 1.00 82.81 73 ILE A O 1
ATOM 531 N N . ASN A 1 74 ? -4.308 10.404 -7.331 1.00 84.75 74 ASN A N 1
ATOM 532 C CA . ASN A 1 74 ? -4.469 8.997 -6.984 1.00 84.75 74 ASN A CA 1
ATOM 533 C C . ASN A 1 74 ? -4.413 8.130 -8.252 1.00 84.75 74 ASN A C 1
ATOM 535 O O . ASN A 1 74 ? -5.187 8.323 -9.190 1.00 84.75 74 ASN A O 1
ATOM 539 N N . LEU A 1 75 ? -3.491 7.176 -8.264 1.00 86.69 75 LEU A N 1
A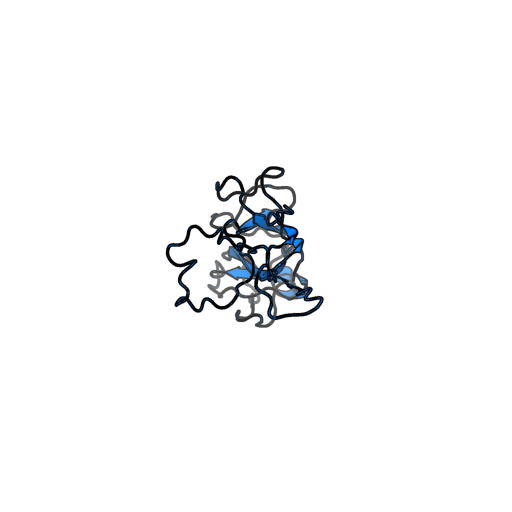TOM 540 C CA . LEU A 1 75 ? -3.206 6.276 -9.377 1.00 86.69 75 LEU A CA 1
ATOM 541 C C . LEU A 1 75 ? -3.994 4.967 -9.291 1.00 86.69 75 LEU A C 1
ATOM 543 O O . LEU A 1 75 ? -4.020 4.200 -10.254 1.00 86.69 75 LEU A O 1
ATOM 547 N N . ILE A 1 76 ? -4.649 4.694 -8.159 1.00 82.44 76 ILE A N 1
ATOM 548 C CA . ILE A 1 76 ? -5.483 3.501 -8.007 1.00 82.44 76 ILE A CA 1
ATOM 549 C C . ILE A 1 76 ? -6.646 3.566 -8.995 1.00 82.44 76 ILE A C 1
ATOM 551 O O . ILE A 1 76 ? -7.324 4.583 -9.109 1.00 82.44 76 ILE A O 1
ATOM 555 N N . ASN A 1 77 ? -6.872 2.464 -9.716 1.00 72.50 77 ASN A N 1
ATOM 556 C CA . ASN A 1 77 ? -7.847 2.349 -10.809 1.00 72.50 77 ASN A CA 1
ATOM 557 C C . ASN A 1 77 ? -7.622 3.315 -11.990 1.00 72.50 77 ASN A C 1
ATOM 559 O O . ASN A 1 77 ? -8.433 3.341 -12.915 1.00 72.50 77 ASN A O 1
ATOM 563 N N . GLY A 1 78 ? -6.523 4.072 -11.991 1.00 71.56 78 GLY A N 1
ATOM 564 C CA . GLY A 1 78 ? -6.113 4.897 -13.116 1.00 71.56 78 GLY A CA 1
ATOM 565 C C . GLY A 1 78 ? -5.529 4.072 -14.266 1.00 71.56 78 GLY A C 1
ATOM 566 O O . GLY A 1 78 ? -5.291 2.865 -14.159 1.00 71.56 78 GLY A O 1
ATOM 567 N N . SER A 1 79 ? -5.286 4.748 -15.387 1.00 74.75 79 SER A N 1
ATOM 568 C CA . SER A 1 79 ? -4.573 4.206 -16.551 1.00 74.75 79 SER A CA 1
ATOM 569 C C . SER A 1 79 ? -3.127 4.696 -16.647 1.00 74.75 79 SER A C 1
ATOM 571 O O . SER A 1 79 ? -2.435 4.335 -17.597 1.00 74.75 79 SER A O 1
ATOM 573 N N . THR A 1 80 ? -2.673 5.515 -15.693 1.00 83.00 80 THR A N 1
ATOM 574 C CA . THR A 1 80 ? -1.315 6.061 -15.671 1.00 83.00 80 THR A CA 1
ATOM 575 C C . THR A 1 80 ? -0.299 4.923 -15.568 1.00 83.00 80 THR A C 1
ATOM 577 O O . THR A 1 80 ? -0.333 4.176 -14.585 1.00 83.00 80 THR A O 1
ATOM 580 N N . PRO A 1 81 ? 0.596 4.767 -16.557 1.00 86.38 81 PRO A N 1
ATOM 581 C CA . PRO A 1 81 ? 1.646 3.761 -16.498 1.00 86.38 81 PRO A CA 1
ATOM 582 C C . PRO A 1 81 ? 2.597 3.994 -15.321 1.00 86.38 81 PRO A C 1
ATOM 584 O O . PRO A 1 81 ? 2.792 5.125 -14.874 1.00 86.38 81 PRO A O 1
ATOM 587 N N . ILE A 1 82 ? 3.231 2.921 -14.849 1.00 91.31 82 ILE A N 1
ATOM 588 C CA . ILE A 1 82 ? 4.335 3.031 -13.894 1.00 91.31 82 ILE A CA 1
ATOM 589 C C . ILE A 1 82 ? 5.559 3.574 -14.640 1.00 91.31 82 ILE A C 1
ATOM 591 O O . ILE A 1 82 ? 6.019 2.986 -15.619 1.00 91.31 82 ILE A O 1
ATOM 595 N N . GLU A 1 83 ? 6.082 4.699 -14.171 1.00 90.62 83 GLU A N 1
ATOM 596 C CA . GLU A 1 83 ? 7.238 5.383 -14.735 1.00 90.62 83 GLU A CA 1
ATOM 597 C C . GLU A 1 83 ? 8.523 4.945 -14.026 1.00 90.62 83 GLU A C 1
ATOM 599 O O . GLU A 1 83 ? 8.569 4.786 -12.803 1.00 90.62 83 GLU A O 1
ATOM 604 N N . LEU A 1 84 ? 9.593 4.788 -14.806 1.00 92.94 84 LEU A N 1
ATOM 605 C CA . LEU A 1 84 ? 10.930 4.543 -14.274 1.00 92.94 84 LEU A CA 1
ATOM 606 C C . LEU A 1 84 ? 11.484 5.797 -13.585 1.00 92.94 84 LEU A C 1
ATOM 608 O O . LEU A 1 84 ? 11.182 6.927 -13.971 1.00 92.94 84 LEU A O 1
ATOM 612 N N . GLY A 1 85 ? 12.329 5.596 -12.575 1.00 95.50 85 GLY A N 1
ATOM 613 C CA . GLY A 1 85 ? 12.982 6.683 -11.841 1.00 95.50 85 GLY A CA 1
ATOM 614 C C . GLY A 1 85 ? 12.038 7.509 -10.962 1.00 95.50 85 GLY A C 1
ATOM 615 O O . GLY A 1 85 ? 12.375 8.638 -10.601 1.00 95.50 85 GLY A O 1
ATOM 616 N N . LYS A 1 86 ? 10.851 6.984 -10.638 1.00 96.12 86 LYS A N 1
ATOM 617 C CA . LYS A 1 86 ? 9.875 7.628 -9.752 1.00 96.12 86 LYS A CA 1
ATOM 618 C C . LYS A 1 86 ? 9.791 6.923 -8.407 1.00 96.12 86 LYS A C 1
ATOM 620 O O . LYS A 1 86 ? 9.993 5.716 -8.299 1.00 96.12 86 LYS A O 1
ATOM 625 N N . THR A 1 87 ? 9.409 7.693 -7.399 1.00 97.62 87 THR A N 1
ATOM 626 C CA . THR A 1 87 ? 9.044 7.184 -6.079 1.00 97.62 87 THR A CA 1
ATOM 627 C C . THR A 1 87 ? 7.532 7.241 -5.934 1.00 97.62 87 THR A C 1
ATOM 629 O O . THR A 1 87 ? 6.921 8.269 -6.226 1.00 97.62 87 THR A O 1
ATOM 632 N N . TYR A 1 88 ? 6.936 6.147 -5.478 1.00 96.50 88 TYR A N 1
ATOM 633 C CA . TYR A 1 88 ? 5.509 6.040 -5.212 1.00 96.50 88 TYR A CA 1
ATOM 634 C C . TYR A 1 88 ? 5.254 5.959 -3.714 1.00 96.50 88 TYR A C 1
ATOM 636 O O . TYR A 1 88 ? 5.945 5.249 -2.978 1.00 96.50 88 TYR A O 1
ATOM 644 N N . VAL A 1 89 ? 4.230 6.682 -3.280 1.00 95.81 89 VAL A N 1
ATOM 645 C CA . VAL A 1 89 ? 3.805 6.772 -1.887 1.00 95.81 89 VAL A CA 1
ATOM 646 C C . VAL A 1 89 ? 2.430 6.133 -1.774 1.00 95.81 89 VAL A C 1
ATOM 648 O O . VAL A 1 89 ? 1.542 6.419 -2.580 1.00 95.81 89 VAL A O 1
ATOM 651 N N . ALA A 1 90 ? 2.260 5.261 -0.784 1.00 95.56 90 ALA A N 1
ATOM 652 C CA . ALA A 1 90 ? 0.965 4.708 -0.416 1.00 95.56 90 ALA A CA 1
ATOM 653 C C . ALA A 1 90 ? 0.447 5.406 0.841 1.00 95.56 90 ALA A C 1
ATOM 655 O O . ALA A 1 90 ? 1.197 5.616 1.794 1.00 95.56 90 ALA A O 1
ATOM 656 N N . LYS A 1 91 ? -0.847 5.726 0.851 1.00 93.50 91 LYS A N 1
ATOM 657 C CA . LYS A 1 91 ? -1.565 6.197 2.033 1.00 93.50 91 LYS A CA 1
ATOM 658 C C . LYS A 1 91 ? -2.798 5.352 2.280 1.00 93.50 91 LYS A C 1
ATOM 660 O O . LYS A 1 91 ? -3.560 5.079 1.351 1.00 93.50 91 LYS A O 1
ATOM 665 N N . LEU A 1 92 ? -3.010 4.998 3.541 1.00 93.56 92 LEU A N 1
ATOM 666 C CA . LEU A 1 92 ? -4.301 4.557 4.041 1.00 93.56 92 LEU A CA 1
ATOM 667 C C . LEU A 1 92 ? -4.943 5.717 4.786 1.00 93.56 92 LEU A C 1
ATOM 669 O O . LEU A 1 92 ? -4.338 6.287 5.693 1.00 93.56 92 LEU A O 1
ATOM 673 N N . TYR A 1 93 ? -6.161 6.067 4.402 1.00 91.88 93 TYR A N 1
ATOM 674 C CA . TYR A 1 93 ? -6.866 7.207 4.971 1.00 91.88 93 TYR A CA 1
ATOM 675 C C . TYR A 1 93 ? -8.311 6.851 5.295 1.00 91.88 93 TYR A C 1
ATOM 677 O O . TYR A 1 93 ? -8.895 5.945 4.698 1.00 91.88 93 TYR A O 1
ATOM 685 N N . SER A 1 94 ? -8.862 7.547 6.280 1.00 90.06 94 SER A N 1
ATOM 686 C CA . SER A 1 94 ? -10.296 7.580 6.541 1.00 90.06 94 SER A CA 1
ATOM 687 C C . SER A 1 94 ? -10.896 8.667 5.650 1.00 90.06 94 SER A C 1
ATOM 689 O O . SER A 1 94 ? -10.590 9.839 5.843 1.00 90.06 94 SER A O 1
ATOM 691 N N . ASP A 1 95 ? -11.676 8.265 4.648 1.00 88.88 95 ASP A N 1
ATOM 692 C CA . ASP A 1 95 ? -12.374 9.146 3.700 1.00 88.88 95 ASP A CA 1
ATOM 693 C C . ASP A 1 95 ? -13.601 9.771 4.384 1.00 88.88 95 ASP A C 1
ATOM 695 O O . ASP A 1 95 ? -14.700 9.204 4.376 1.00 88.88 95 ASP A O 1
ATOM 699 N N . GLU A 1 96 ? -13.395 10.901 5.059 1.00 88.56 96 GLU A N 1
ATOM 700 C CA . GLU A 1 96 ? -14.403 11.514 5.932 1.00 88.56 96 GLU A CA 1
ATOM 701 C C . GLU A 1 96 ? -15.523 12.178 5.122 1.00 88.56 96 GLU A C 1
ATOM 703 O O . GLU A 1 96 ? -16.683 12.214 5.545 1.00 88.56 96 GLU A O 1
ATOM 708 N N . ASN A 1 97 ? -15.201 12.656 3.919 1.00 88.00 97 ASN A N 1
ATOM 709 C CA . ASN A 1 97 ? -16.161 13.295 3.021 1.00 88.00 97 ASN A CA 1
ATOM 710 C C . ASN A 1 97 ? -16.771 12.335 1.975 1.00 88.00 97 ASN A C 1
ATOM 712 O O . ASN A 1 97 ? -17.698 12.725 1.258 1.00 88.00 97 ASN A O 1
ATOM 716 N N . LYS A 1 98 ? -16.312 11.076 1.936 1.00 88.69 98 LYS A N 1
ATOM 717 C CA . LYS A 1 98 ? -16.801 9.974 1.089 1.00 88.69 98 LYS A CA 1
ATOM 718 C C . LYS A 1 98 ? -16.639 10.213 -0.411 1.00 88.69 98 LYS A C 1
ATOM 720 O O . LYS A 1 98 ? -17.456 9.729 -1.202 1.00 88.69 98 LYS A O 1
ATOM 725 N N . ASN A 1 99 ? -15.621 10.959 -0.826 1.00 87.38 99 ASN A N 1
ATOM 726 C CA . ASN A 1 99 ? -15.406 11.276 -2.238 1.00 87.38 99 ASN A CA 1
ATOM 727 C C . ASN A 1 99 ? -14.438 10.308 -2.953 1.00 87.38 99 ASN A C 1
ATOM 729 O O . ASN A 1 99 ? -14.235 10.426 -4.167 1.00 87.38 99 ASN A O 1
ATOM 733 N N . GLY A 1 100 ? -13.863 9.339 -2.229 1.00 84.88 100 GLY A N 1
ATOM 734 C CA . GLY A 1 100 ? -12.943 8.330 -2.755 1.00 84.88 100 GLY A CA 1
ATOM 735 C C . GLY A 1 100 ? -11.557 8.860 -3.131 1.00 84.88 100 GLY A C 1
ATOM 736 O O . GLY A 1 100 ? -10.815 8.176 -3.848 1.00 84.88 100 GLY A O 1
ATOM 737 N N . LYS A 1 101 ? -11.202 10.068 -2.692 1.00 85.31 101 LYS A N 1
ATOM 738 C CA . LYS A 1 101 ? -9.907 10.715 -2.906 1.00 85.31 101 LYS A CA 1
ATOM 739 C C . LYS A 1 101 ? -9.339 11.134 -1.560 1.00 85.31 101 LYS A C 1
ATOM 741 O O . LYS A 1 101 ? -10.081 11.428 -0.646 1.00 85.31 101 LYS A O 1
ATOM 746 N N . PHE A 1 102 ? -8.013 11.156 -1.464 1.00 87.94 102 PHE A N 1
ATOM 747 C CA . PHE A 1 102 ? -7.357 11.662 -0.267 1.00 87.94 102 PHE A CA 1
ATOM 748 C C . PHE A 1 102 ? -7.284 13.190 -0.321 1.00 87.94 102 PHE A C 1
ATOM 750 O O . PHE A 1 102 ? -6.536 13.740 -1.136 1.00 87.94 102 PHE A O 1
ATOM 757 N N . ASP A 1 103 ? -8.007 13.851 0.576 1.00 88.12 103 ASP A N 1
ATOM 758 C CA . ASP A 1 103 ? -8.018 15.298 0.751 1.00 88.12 103 ASP A CA 1
ATOM 759 C C . ASP A 1 103 ? -7.258 15.701 2.018 1.00 88.12 103 ASP A C 1
ATOM 761 O O . ASP A 1 103 ? -7.743 15.587 3.149 1.00 88.12 103 ASP A O 1
ATOM 765 N N . ALA A 1 104 ? -6.046 16.226 1.830 1.00 85.12 104 ALA A N 1
ATOM 766 C CA . ALA A 1 104 ? -5.214 16.679 2.937 1.00 85.12 104 ALA A CA 1
ATOM 767 C C . ALA A 1 104 ? -5.941 17.736 3.794 1.00 85.12 104 ALA A C 1
ATOM 769 O O . ALA A 1 104 ? -6.400 18.759 3.289 1.00 85.12 104 ALA A O 1
ATOM 770 N N . GLY A 1 105 ? -6.018 17.490 5.104 1.00 85.69 105 GLY A N 1
ATOM 771 C CA . GLY A 1 105 ? -6.685 18.371 6.068 1.00 85.69 105 GLY A CA 1
ATOM 772 C C . GLY A 1 105 ? -8.192 18.142 6.219 1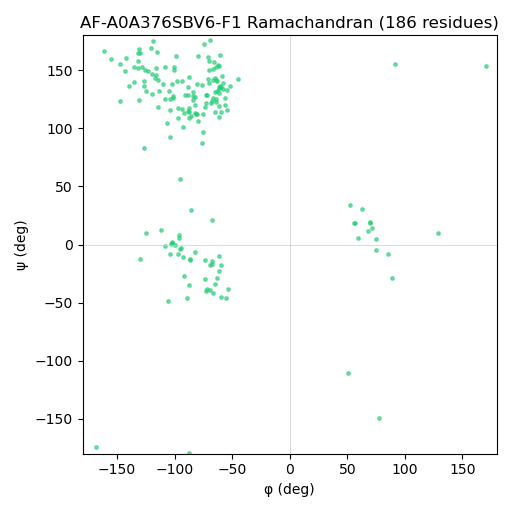.00 85.69 105 GLY A C 1
ATOM 773 O O . GLY A 1 105 ? -8.778 18.711 7.135 1.00 85.69 105 GLY A O 1
ATOM 774 N N . THR A 1 106 ? -8.805 17.310 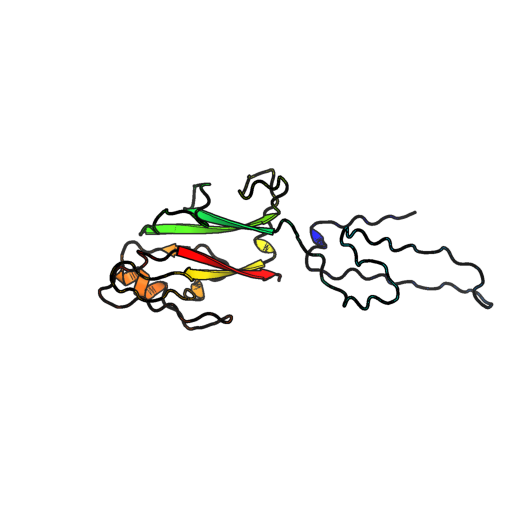5.371 1.00 89.12 106 THR A N 1
ATOM 775 C CA . THR A 1 106 ? -10.182 16.815 5.560 1.00 89.12 106 THR A CA 1
ATOM 776 C C . THR A 1 106 ? -10.169 15.361 6.011 1.00 89.12 106 THR A C 1
ATOM 778 O O . THR A 1 106 ? -10.806 15.023 7.003 1.00 89.12 106 THR A O 1
ATOM 781 N N . ASP A 1 107 ? -9.400 14.526 5.318 1.00 90.31 107 ASP A N 1
ATOM 782 C CA . ASP A 1 107 ? -9.294 13.106 5.622 1.00 90.31 107 ASP A CA 1
ATOM 783 C C . ASP A 1 107 ? -8.211 12.824 6.658 1.00 90.31 107 ASP A C 1
ATOM 785 O O . ASP A 1 107 ? -7.134 13.436 6.662 1.00 90.31 107 ASP A O 1
ATOM 789 N N . ALA A 1 108 ? -8.473 11.837 7.512 1.00 89.06 108 ALA A N 1
ATOM 790 C CA . ALA A 1 108 ? -7.502 11.377 8.493 1.00 89.06 108 ALA A CA 1
ATOM 791 C C . ALA A 1 108 ? -6.513 10.399 7.845 1.00 89.06 108 ALA A C 1
ATOM 793 O O . ALA A 1 108 ? -6.900 9.335 7.358 1.00 89.06 108 ALA A O 1
ATOM 794 N N . ASP A 1 109 ? -5.222 10.734 7.868 1.00 90.75 109 ASP A N 1
ATOM 795 C CA . ASP A 1 109 ? -4.155 9.804 7.491 1.00 90.75 109 ASP A CA 1
ATOM 796 C C . ASP A 1 109 ? -3.948 8.783 8.614 1.00 90.75 109 ASP A C 1
ATOM 798 O O . ASP A 1 109 ? -3.495 9.119 9.707 1.00 90.75 109 ASP A O 1
ATOM 802 N N . VAL A 1 110 ? -4.283 7.525 8.335 1.00 90.44 110 VAL A N 1
ATOM 803 C CA . VAL A 1 110 ? -4.176 6.414 9.288 1.00 90.44 110 VAL A CA 1
ATOM 804 C C . VAL A 1 110 ? -3.091 5.421 8.883 1.00 90.44 110 VAL A C 1
ATOM 806 O O . VAL A 1 110 ? -3.014 4.335 9.451 1.00 90.44 110 VAL A O 1
ATOM 809 N N . THR A 1 111 ? -2.229 5.771 7.924 1.00 92.56 111 THR A N 1
ATOM 810 C CA . THR A 1 111 ? -1.210 4.870 7.357 1.00 92.56 111 THR A CA 1
ATOM 811 C C . THR A 1 111 ? -0.323 4.245 8.433 1.00 92.56 111 THR A C 1
ATOM 813 O O . THR A 1 111 ? -0.017 3.057 8.368 1.00 92.56 111 THR A O 1
ATOM 816 N N . ALA A 1 112 ? 0.031 5.008 9.472 1.00 91.50 112 ALA A N 1
ATOM 817 C CA . ALA A 1 112 ? 0.881 4.542 10.568 1.00 91.50 112 ALA A CA 1
ATOM 818 C C . ALA A 1 112 ? 0.285 3.367 11.371 1.00 91.50 112 ALA A C 1
ATOM 820 O O . ALA A 1 112 ? 1.045 2.595 11.964 1.00 91.50 112 ALA A O 1
ATOM 821 N N . ASN A 1 113 ? -1.039 3.194 11.348 1.00 89.19 113 ASN A N 1
ATOM 822 C CA . ASN A 1 113 ? -1.754 2.135 12.070 1.00 89.19 113 ASN A CA 1
ATOM 823 C C . ASN A 1 113 ? -1.751 0.799 11.315 1.00 89.19 113 ASN A C 1
ATOM 825 O O . ASN A 1 113 ? -2.207 -0.215 11.841 1.00 89.19 113 ASN A O 1
ATOM 829 N N . TYR A 1 114 ? -1.237 0.787 10.085 1.00 91.69 114 TYR A N 1
ATOM 830 C CA . TYR A 1 114 ? -1.230 -0.384 9.227 1.00 91.69 114 TYR A CA 1
ATOM 831 C C . TYR A 1 114 ? 0.187 -0.785 8.854 1.00 91.69 114 TYR A C 1
ATOM 833 O O . TYR A 1 114 ? 1.091 0.030 8.677 1.00 91.69 114 TYR A O 1
ATOM 841 N N . ASP A 1 115 ? 0.346 -2.087 8.719 1.00 95.44 115 ASP A N 1
ATOM 842 C CA . ASP A 1 115 ? 1.421 -2.712 7.986 1.00 95.44 115 ASP A CA 1
ATOM 843 C C . ASP A 1 115 ? 0.954 -2.913 6.539 1.00 95.44 115 ASP A C 1
ATOM 845 O O . ASP A 1 115 ? -0.110 -3.489 6.323 1.00 95.44 115 ASP A O 1
ATOM 849 N N . PHE A 1 116 ? 1.722 -2.472 5.539 1.00 97.50 116 PHE A N 1
ATOM 850 C CA . PHE A 1 116 ? 1.411 -2.674 4.123 1.00 97.50 116 PHE A CA 1
ATOM 851 C C . PHE A 1 116 ? 2.592 -3.211 3.305 1.00 97.50 116 PHE A C 1
ATOM 853 O O . PHE A 1 116 ? 3.753 -3.113 3.706 1.00 97.50 116 PHE A O 1
ATOM 860 N N . ARG A 1 117 ? 2.285 -3.844 2.168 1.00 97.88 117 ARG A N 1
ATOM 861 C CA . ARG A 1 117 ? 3.262 -4.393 1.217 1.00 97.88 117 ARG A CA 1
ATOM 862 C C . ARG A 1 117 ? 2.856 -4.038 -0.198 1.00 97.88 117 ARG A C 1
ATOM 864 O O . ARG A 1 117 ? 1.673 -4.102 -0.537 1.00 97.88 117 ARG A O 1
ATOM 871 N N . TRP A 1 118 ? 3.839 -3.698 -1.021 1.00 97.81 118 TRP A N 1
ATOM 872 C CA . TRP A 1 118 ? 3.626 -3.379 -2.426 1.00 97.81 118 TRP A CA 1
ATOM 873 C C . TRP A 1 118 ? 3.392 -4.635 -3.257 1.00 97.81 118 TRP A C 1
ATOM 875 O O . TRP A 1 118 ? 4.091 -5.640 -3.123 1.00 97.81 118 TRP A O 1
ATOM 885 N N . VAL A 1 119 ? 2.419 -4.553 -4.157 1.00 96.81 119 VAL A N 1
ATOM 886 C CA . VAL A 1 119 ? 2.085 -5.608 -5.109 1.00 96.81 119 VAL A CA 1
ATOM 887 C C . VAL A 1 119 ? 1.991 -4.985 -6.493 1.00 96.81 119 VAL A C 1
ATOM 889 O O . VAL A 1 119 ? 1.213 -4.056 -6.715 1.00 96.81 119 VAL A O 1
ATOM 892 N N . LEU A 1 120 ? 2.758 -5.525 -7.436 1.00 95.25 120 LEU A N 1
ATOM 893 C CA . LEU A 1 120 ? 2.530 -5.276 -8.854 1.00 95.25 120 LEU A CA 1
ATOM 894 C C . LEU A 1 120 ? 1.455 -6.257 -9.310 1.00 95.25 120 LEU A C 1
ATOM 896 O O . LEU A 1 120 ? 1.576 -7.460 -9.110 1.00 95.25 120 LEU A O 1
ATOM 900 N N . SER A 1 121 ? 0.375 -5.748 -9.883 1.00 92.25 121 SER A N 1
ATOM 901 C CA . SER A 1 121 ? -0.748 -6.553 -10.367 1.00 92.25 121 SER A CA 1
ATOM 902 C C . SER A 1 121 ? -0.900 -6.443 -11.880 1.00 92.25 121 SER A C 1
ATOM 904 O O . SER A 1 121 ? -0.329 -5.552 -12.509 1.00 92.25 121 SER A O 1
ATOM 906 N N . GLY A 1 122 ? -1.684 -7.347 -12.466 1.00 92.38 122 GLY A N 1
ATOM 907 C CA . GLY A 1 122 ? -1.791 -7.471 -13.917 1.00 92.38 122 GLY A CA 1
ATOM 908 C C . GLY A 1 122 ? -0.589 -8.203 -14.504 1.00 92.38 122 GLY A C 1
ATOM 909 O O . GLY A 1 122 ? -0.006 -9.066 -13.845 1.00 92.38 122 GLY A O 1
ATOM 910 N N . SER A 1 123 ? -0.238 -7.847 -15.735 1.00 93.81 123 SER A N 1
ATOM 911 C CA . SER A 1 123 ? 0.828 -8.490 -16.497 1.00 93.81 123 SER A CA 1
ATOM 912 C C . SER A 1 123 ? 1.760 -7.452 -17.103 1.00 93.81 123 SER A C 1
ATOM 914 O O . SER A 1 123 ? 1.328 -6.343 -17.422 1.00 93.81 123 SER A O 1
ATOM 916 N N . SER A 1 124 ? 3.019 -7.834 -17.301 1.00 92.88 124 SER A N 1
ATOM 917 C CA . SER A 1 124 ? 3.969 -7.034 -18.070 1.00 92.88 124 SER A CA 1
ATOM 918 C C . SER A 1 124 ? 3.448 -6.820 -19.498 1.00 92.88 124 SER A C 1
ATOM 920 O O . SER A 1 124 ? 2.774 -7.686 -20.066 1.00 92.88 124 SER A O 1
ATOM 922 N N . GLN A 1 125 ? 3.724 -5.655 -20.074 1.00 92.00 125 GLN A N 1
ATOM 923 C CA . GLN A 1 125 ? 3.228 -5.246 -21.386 1.00 92.00 125 GLN A CA 1
ATOM 924 C C . GLN A 1 125 ? 3.808 -6.097 -22.525 1.00 92.00 125 GLN A C 1
ATOM 926 O O . GLN A 1 125 ? 3.079 -6.440 -23.455 1.00 92.00 125 GLN A O 1
ATOM 931 N N . GLN A 1 126 ? 5.101 -6.42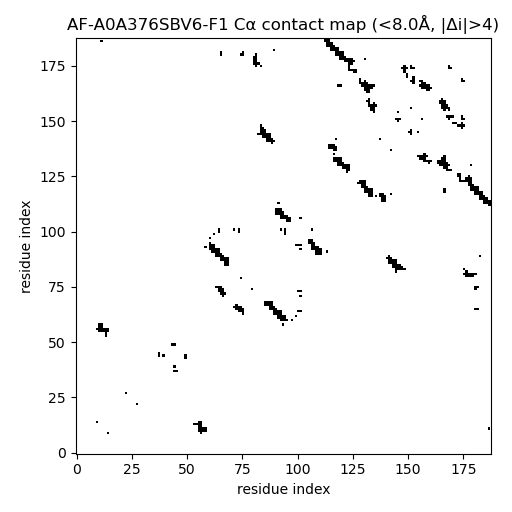3 -22.483 1.00 92.62 126 GLN A N 1
ATOM 932 C CA . GLN A 1 126 ? 5.783 -7.128 -23.572 1.00 92.62 126 GLN A CA 1
ATOM 933 C C . GLN A 1 126 ? 5.715 -8.649 -23.434 1.00 92.62 126 GLN A C 1
ATOM 935 O O . GLN A 1 126 ? 5.486 -9.346 -24.421 1.00 92.62 126 GLN A O 1
ATOM 940 N N . LEU A 1 127 ? 5.972 -9.172 -22.233 1.00 92.25 127 LEU A N 1
ATOM 941 C CA . LEU A 1 127 ? 6.154 -10.610 -22.014 1.00 92.25 127 LEU A CA 1
ATOM 942 C C . LEU A 1 127 ? 4.939 -11.273 -21.364 1.00 92.25 127 LEU A C 1
ATOM 944 O O . LEU A 1 127 ? 4.892 -12.497 -21.275 1.00 92.25 127 LEU A O 1
ATOM 948 N N . GLY A 1 128 ? 3.952 -10.490 -20.917 1.00 93.38 128 GLY A N 1
ATOM 949 C CA . GLY A 1 128 ? 2.744 -11.017 -20.285 1.00 93.38 128 GLY A CA 1
ATOM 950 C C . GLY A 1 128 ? 2.997 -11.666 -18.923 1.00 93.38 128 GLY A C 1
ATOM 951 O O . GLY A 1 128 ? 2.104 -12.325 -18.391 1.00 93.38 128 GLY A O 1
ATOM 952 N N . THR A 1 129 ? 4.191 -11.491 -18.349 1.00 95.06 129 THR A N 1
ATOM 953 C CA . THR A 1 129 ? 4.550 -12.068 -17.052 1.00 95.06 129 THR A CA 1
ATOM 954 C C . THR A 1 129 ? 3.621 -11.528 -15.978 1.00 95.06 129 THR A C 1
ATOM 956 O O . THR A 1 129 ? 3.407 -10.321 -15.906 1.00 95.06 129 THR A O 1
ATOM 959 N N . SER A 1 130 ? 3.051 -12.410 -15.161 1.00 95.94 130 SER A N 1
ATOM 960 C CA . SER A 1 130 ? 2.171 -12.014 -14.063 1.00 95.94 130 SER A CA 1
ATOM 961 C C . SER A 1 130 ? 2.920 -11.207 -13.008 1.00 95.94 130 SER A C 1
ATOM 963 O O . SER A 1 130 ? 4.076 -11.489 -12.688 1.00 95.94 130 SER A O 1
ATOM 965 N N . GLY A 1 131 ? 2.234 -10.218 -12.440 1.00 95.75 131 GLY A N 1
ATOM 966 C CA . GLY A 1 131 ? 2.739 -9.466 -11.301 1.00 95.75 131 GLY A CA 1
ATOM 967 C C . GLY A 1 131 ? 2.795 -10.309 -10.023 1.00 95.75 131 GLY A C 1
ATOM 968 O O . GLY A 1 131 ? 2.344 -11.454 -9.981 1.00 95.75 131 GLY A O 1
ATOM 969 N N . GLY A 1 132 ? 3.329 -9.720 -8.960 1.00 97.50 132 GLY A N 1
ATOM 970 C CA . GLY A 1 132 ? 3.468 -10.366 -7.663 1.00 97.50 132 GLY A CA 1
ATOM 971 C C . GLY A 1 132 ? 3.845 -9.380 -6.565 1.00 97.50 132 GLY A C 1
ATOM 972 O O . GLY A 1 132 ? 3.894 -8.161 -6.774 1.00 97.50 132 GLY A O 1
ATOM 973 N N . ILE A 1 133 ? 4.100 -9.914 -5.375 1.00 98.44 133 ILE A N 1
ATOM 974 C CA . ILE A 1 133 ? 4.542 -9.126 -4.226 1.00 98.44 133 ILE A CA 1
ATOM 975 C C . ILE A 1 133 ? 5.990 -8.662 -4.409 1.00 98.44 133 ILE A C 1
ATOM 977 O O . ILE A 1 133 ? 6.881 -9.458 -4.709 1.00 98.44 133 ILE A O 1
ATOM 981 N N . VAL A 1 134 ? 6.213 -7.359 -4.241 1.00 98.31 134 VAL A N 1
ATOM 982 C CA . VAL A 1 134 ? 7.534 -6.713 -4.349 1.00 98.31 134 VAL A CA 1
ATOM 983 C C . VAL A 1 134 ? 8.448 -7.210 -3.233 1.00 98.31 134 VAL A C 1
ATOM 985 O O . VAL A 1 134 ? 7.956 -7.659 -2.212 1.00 98.31 134 VAL A O 1
ATOM 988 N N . ASN A 1 135 ? 9.768 -7.133 -3.375 1.00 97.12 135 ASN A N 1
ATOM 989 C CA . ASN A 1 135 ? 10.753 -7.372 -2.313 1.00 97.12 135 ASN A CA 1
ATOM 990 C C . ASN A 1 135 ? 10.396 -6.699 -0.962 1.00 97.12 135 ASN A C 1
ATOM 992 O O . ASN A 1 135 ? 9.902 -5.572 -0.925 1.00 97.12 135 ASN A O 1
ATOM 996 N N . SER A 1 136 ? 10.674 -7.382 0.154 1.00 97.69 136 SER A N 1
ATOM 997 C CA . SER A 1 136 ? 10.368 -6.931 1.521 1.00 97.69 136 SER A CA 1
ATOM 998 C C . SER A 1 136 ? 11.163 -5.717 1.979 1.00 97.69 136 SER A C 1
ATOM 1000 O O . SER A 1 136 ? 10.782 -5.075 2.952 1.00 97.69 136 SER A O 1
ATOM 1002 N N . SER A 1 137 ? 12.230 -5.339 1.271 1.00 97.50 137 SER A N 1
ATOM 1003 C CA . SER A 1 137 ? 12.941 -4.079 1.531 1.00 97.50 137 SER A CA 1
ATOM 1004 C C . SER A 1 137 ? 12.060 -2.833 1.369 1.00 97.50 137 SER A C 1
ATOM 1006 O O . SER A 1 137 ? 12.432 -1.769 1.851 1.00 97.50 137 SER A O 1
ATOM 1008 N N . PHE A 1 138 ? 10.912 -2.956 0.695 1.00 98.00 138 PHE A N 1
ATOM 1009 C CA . PHE A 1 138 ? 9.938 -1.879 0.506 1.00 98.00 138 PHE A CA 1
ATOM 1010 C C . PHE A 1 138 ? 8.712 -1.993 1.422 1.00 98.00 138 PHE A C 1
ATOM 1012 O O . PHE A 1 138 ? 7.801 -1.171 1.321 1.00 98.00 138 PHE A O 1
ATOM 1019 N N . ASP A 1 139 ? 8.654 -2.992 2.308 1.00 98.00 139 ASP A N 1
ATOM 1020 C CA . ASP A 1 139 ? 7.533 -3.139 3.238 1.00 98.00 139 ASP A CA 1
ATOM 1021 C C . ASP A 1 139 ? 7.457 -1.903 4.143 1.00 98.00 139 ASP A C 1
ATOM 1023 O O . ASP A 1 139 ? 8.476 -1.438 4.655 1.00 98.00 139 ASP A O 1
ATOM 1027 N N . ASN A 1 140 ? 6.252 -1.352 4.321 1.00 97.44 140 ASN A N 1
ATOM 1028 C CA . ASN A 1 140 ? 5.993 -0.137 5.105 1.00 97.44 140 ASN A CA 1
ATOM 1029 C C . ASN A 1 140 ? 6.780 1.120 4.668 1.00 97.44 140 ASN A C 1
ATOM 1031 O O . ASN A 1 140 ? 6.899 2.068 5.444 1.00 97.44 140 ASN A O 1
ATOM 1035 N N . ASN A 1 141 ? 7.319 1.144 3.446 1.00 97.62 141 ASN A N 1
ATOM 1036 C CA . ASN A 1 141 ? 8.133 2.239 2.920 1.00 97.62 141 ASN A CA 1
ATOM 1037 C C . ASN A 1 141 ? 7.659 2.669 1.523 1.00 97.62 141 ASN A C 1
ATOM 1039 O O . ASN A 1 141 ? 6.864 1.986 0.872 1.00 97.62 141 ASN A O 1
ATOM 1043 N N . ASN A 1 142 ? 8.158 3.810 1.042 1.00 97.62 142 ASN A N 1
ATOM 1044 C CA . ASN A 1 142 ? 7.907 4.264 -0.326 1.00 97.62 142 ASN A CA 1
ATOM 1045 C C . ASN A 1 142 ? 8.513 3.289 -1.345 1.00 97.62 142 ASN A C 1
ATOM 1047 O O . ASN A 1 142 ? 9.628 2.802 -1.156 1.00 97.62 142 ASN A O 1
ATOM 1051 N N . LEU A 1 143 ? 7.810 3.050 -2.453 1.00 97.75 143 LEU A N 1
ATOM 1052 C CA . LEU A 1 143 ? 8.307 2.212 -3.541 1.00 97.75 143 LEU A CA 1
ATOM 1053 C C . LEU A 1 143 ? 9.119 3.054 -4.518 1.00 97.75 143 LEU A C 1
ATOM 1055 O O . LEU A 1 143 ? 8.566 3.853 -5.273 1.00 97.75 143 LEU A O 1
ATOM 1059 N N . VAL A 1 144 ? 10.431 2.853 -4.523 1.00 97.88 144 VAL A N 1
ATOM 1060 C CA . VAL A 1 144 ? 11.323 3.485 -5.498 1.00 97.88 144 VAL A CA 1
ATOM 1061 C C . VAL A 1 144 ? 11.407 2.587 -6.725 1.00 97.88 144 VAL A C 1
ATOM 1063 O O . VAL A 1 144 ? 11.919 1.473 -6.642 1.00 97.88 144 VAL A O 1
ATOM 1066 N N . ILE A 1 145 ? 10.920 3.071 -7.867 1.00 96.69 145 ILE A N 1
ATOM 1067 C CA . ILE A 1 145 ? 11.108 2.416 -9.160 1.00 96.69 145 ILE A CA 1
ATOM 1068 C C . ILE A 1 145 ? 12.433 2.911 -9.751 1.00 96.69 145 ILE A C 1
ATOM 1070 O O . ILE A 1 145 ? 12.563 4.106 -10.030 1.00 96.69 145 ILE A O 1
ATOM 1074 N N . PRO A 1 146 ? 13.425 2.029 -9.966 1.00 95.56 146 PRO A N 1
ATOM 1075 C CA . PRO A 1 146 ? 14.707 2.421 -10.545 1.00 95.56 146 PRO A CA 1
ATOM 1076 C C . PRO A 1 146 ? 14.582 3.017 -11.953 1.00 95.56 146 PRO A C 1
ATOM 1078 O O . PRO A 1 146 ? 13.571 2.853 -12.632 1.00 95.56 146 PRO A O 1
ATOM 1081 N N . ALA A 1 147 ? 15.630 3.704 -12.413 1.00 96.00 147 ALA A N 1
ATOM 1082 C CA . ALA A 1 147 ? 15.650 4.353 -13.728 1.00 96.00 147 ALA A CA 1
ATOM 1083 C C . ALA A 1 147 ? 15.782 3.368 -14.907 1.00 96.00 147 ALA A C 1
ATOM 1085 O O . ALA A 1 147 ? 15.578 3.762 -16.053 1.00 96.00 147 ALA A O 1
ATOM 1086 N N . THR A 1 148 ? 16.130 2.103 -14.645 1.00 95.62 148 THR A N 1
ATOM 1087 C CA . THR A 1 148 ? 16.328 1.077 -15.677 1.00 95.62 148 THR A CA 1
ATOM 1088 C C . THR A 1 148 ? 15.521 -0.187 -15.380 1.00 95.62 148 THR A C 1
ATOM 1090 O O . THR A 1 148 ? 15.255 -0.522 -14.223 1.00 95.62 148 THR A O 1
ATOM 1093 N N . ASN A 1 149 ? 15.158 -0.922 -16.436 1.00 94.12 149 ASN A N 1
ATOM 1094 C CA . ASN A 1 149 ? 14.431 -2.190 -16.309 1.00 94.12 149 ASN A CA 1
ATOM 1095 C C . ASN A 1 149 ? 15.260 -3.268 -15.596 1.00 94.12 149 ASN A C 1
ATOM 1097 O O . ASN A 1 149 ? 14.707 -4.070 -14.847 1.00 94.12 149 ASN A O 1
ATOM 1101 N N . GLU A 1 150 ? 16.580 -3.264 -15.786 1.00 94.50 150 GLU A N 1
ATOM 1102 C CA . GLU A 1 150 ? 17.483 -4.231 -15.156 1.00 94.50 150 GLU A CA 1
ATOM 1103 C C . GLU A 1 150 ? 17.640 -3.979 -13.650 1.00 94.50 150 GLU A C 1
ATOM 1105 O O . GLU A 1 150 ? 17.629 -4.917 -12.844 1.00 94.50 150 GLU A O 1
ATOM 1110 N N . ASP A 1 151 ? 17.690 -2.710 -13.242 1.00 95.94 151 ASP A N 1
ATOM 1111 C CA . ASP A 1 151 ? 17.685 -2.355 -11.825 1.00 95.94 151 ASP A CA 1
ATOM 1112 C C . ASP A 1 151 ? 16.323 -2.646 -11.195 1.00 95.94 151 ASP A C 1
ATOM 1114 O O . ASP A 1 151 ? 16.265 -3.135 -10.067 1.00 95.94 151 ASP A O 1
ATOM 1118 N N . ALA A 1 152 ? 15.217 -2.390 -11.902 1.00 95.12 152 ALA A N 1
ATOM 1119 C CA . ALA A 1 152 ? 13.883 -2.740 -11.420 1.00 95.12 152 ALA A CA 1
ATOM 1120 C C . ALA A 1 152 ? 13.762 -4.252 -11.185 1.00 95.12 152 ALA A C 1
ATOM 1122 O O . ALA A 1 152 ? 13.319 -4.679 -10.120 1.00 95.12 152 ALA A O 1
ATOM 1123 N N . ARG A 1 153 ? 14.252 -5.065 -12.126 1.00 95.12 153 ARG A N 1
ATOM 1124 C CA . ARG A 1 153 ? 14.339 -6.522 -11.984 1.00 95.12 153 ARG A CA 1
ATOM 1125 C C . ARG A 1 153 ? 15.121 -6.934 -10.737 1.00 95.12 153 ARG A C 1
ATOM 1127 O O . ARG A 1 153 ? 14.698 -7.820 -10.002 1.00 95.12 153 ARG A O 1
ATOM 1134 N N . THR A 1 154 ? 16.267 -6.302 -10.506 1.00 95.19 154 THR A N 1
ATOM 1135 C CA . THR A 1 154 ? 17.168 -6.661 -9.403 1.00 95.19 154 THR A CA 1
ATOM 1136 C C . THR A 1 154 ? 16.623 -6.234 -8.041 1.00 95.19 154 THR A C 1
ATOM 1138 O O . THR A 1 154 ? 16.730 -6.990 -7.081 1.00 95.19 154 THR A O 1
ATOM 1141 N N . ASN A 1 155 ? 16.021 -5.047 -7.950 1.00 96.19 155 ASN A N 1
ATOM 1142 C CA . ASN A 1 155 ? 15.592 -4.475 -6.674 1.00 96.19 155 ASN A CA 1
ATOM 1143 C C . ASN A 1 155 ? 14.179 -4.904 -6.260 1.00 96.19 155 ASN A C 1
ATOM 1145 O O . ASN A 1 155 ? 13.914 -5.049 -5.066 1.00 96.19 155 ASN A O 1
ATOM 1149 N N . LEU A 1 156 ? 13.268 -5.084 -7.224 1.00 97.44 156 LEU A N 1
ATOM 1150 C CA . LEU A 1 156 ? 11.848 -5.299 -6.938 1.00 97.44 156 LEU A CA 1
ATOM 1151 C C . LEU A 1 156 ? 11.468 -6.773 -6.818 1.00 97.44 156 LEU A C 1
ATOM 1153 O O . LEU A 1 156 ? 10.510 -7.075 -6.108 1.00 97.44 156 LEU A O 1
ATOM 1157 N N . ASN A 1 157 ? 12.190 -7.685 -7.477 1.00 97.25 157 ASN A N 1
ATOM 1158 C CA . ASN A 1 157 ? 11.898 -9.115 -7.381 1.00 97.25 157 ASN A CA 1
ATOM 1159 C C . ASN A 1 157 ? 12.033 -9.601 -5.935 1.00 97.25 157 ASN A C 1
ATOM 1161 O O . ASN A 1 157 ? 12.991 -9.275 -5.236 1.00 97.25 157 ASN A O 1
ATOM 1165 N N . GLY A 1 158 ? 11.075 -10.409 -5.494 1.00 94.88 158 GLY A N 1
ATOM 1166 C CA . GLY A 1 158 ? 11.014 -10.900 -4.123 1.00 94.88 158 GLY A CA 1
ATOM 1167 C C . GLY A 1 158 ? 10.248 -12.216 -4.027 1.00 94.88 158 GLY A C 1
ATOM 1168 O O . GLY A 1 158 ? 9.474 -12.542 -4.928 1.00 94.88 158 GLY A O 1
ATOM 1169 N N . PRO A 1 159 ? 10.457 -12.993 -2.951 1.00 97.38 159 PRO A N 1
ATOM 1170 C CA . PRO A 1 159 ? 9.779 -14.268 -2.774 1.00 97.38 159 PRO A CA 1
ATOM 1171 C C . PRO A 1 159 ? 8.288 -14.074 -2.480 1.00 97.38 159 PRO A C 1
ATOM 1173 O O . PRO A 1 159 ? 7.868 -13.035 -1.961 1.00 97.38 159 PRO A O 1
ATOM 1176 N N . ALA A 1 160 ? 7.508 -15.120 -2.760 1.00 97.69 160 ALA A N 1
ATOM 1177 C CA . ALA A 1 160 ? 6.108 -15.206 -2.368 1.00 97.69 160 ALA A CA 1
ATOM 1178 C C . ALA A 1 160 ? 5.979 -15.075 -0.842 1.00 97.69 160 ALA A C 1
ATOM 1180 O O . ALA A 1 160 ? 6.730 -15.704 -0.092 1.00 97.69 160 ALA A O 1
ATOM 1181 N N . ARG A 1 161 ? 5.035 -14.249 -0.387 1.00 97.00 161 ARG A N 1
ATOM 1182 C CA . ARG A 1 161 ? 4.722 -14.024 1.034 1.00 97.00 161 ARG A CA 1
ATOM 1183 C C . ARG A 1 161 ? 3.335 -13.408 1.182 1.00 97.00 161 ARG A C 1
ATOM 1185 O O . ARG A 1 161 ? 2.744 -12.979 0.196 1.00 97.00 161 ARG A O 1
ATOM 1192 N N . ASP A 1 162 ? 2.798 -13.400 2.402 1.00 93.88 162 ASP A N 1
ATOM 1193 C CA . ASP A 1 162 ? 1.496 -12.793 2.728 1.00 93.88 162 ASP A CA 1
ATOM 1194 C C . ASP A 1 162 ? 0.333 -13.267 1.823 1.00 93.88 162 ASP A C 1
ATOM 1196 O O . ASP A 1 162 ? -0.578 -12.509 1.485 1.00 93.88 162 ASP A O 1
ATOM 1200 N N . GLY A 1 163 ? 0.374 -14.535 1.390 1.00 94.62 163 GLY A N 1
ATOM 1201 C CA . GLY A 1 163 ? -0.631 -15.121 0.492 1.00 94.62 163 GLY A CA 1
ATOM 1202 C C . GLY A 1 163 ? -0.603 -14.572 -0.941 1.00 94.62 163 GLY A C 1
ATOM 1203 O O . GLY A 1 163 ? -1.601 -14.682 -1.655 1.00 94.62 163 GLY A O 1
ATOM 1204 N N . LYS A 1 164 ? 0.505 -13.950 -1.359 1.00 96.56 164 LYS A N 1
ATOM 1205 C CA . LYS A 1 164 ? 0.739 -13.450 -2.717 1.00 96.56 164 LYS A CA 1
ATOM 1206 C C . LYS A 1 164 ? 1.913 -14.165 -3.374 1.00 96.56 164 LYS A C 1
ATOM 1208 O O . LYS A 1 164 ? 2.921 -14.450 -2.729 1.00 96.56 164 LYS A O 1
ATOM 1213 N N . GLU A 1 165 ? 1.773 -14.393 -4.676 1.00 97.62 165 GLU A N 1
ATOM 1214 C CA . GLU A 1 165 ? 2.827 -14.943 -5.528 1.00 97.62 165 GLU A CA 1
ATOM 1215 C C . GLU A 1 165 ? 4.036 -14.007 -5.613 1.00 97.62 165 GLU A C 1
ATOM 1217 O O . GLU A 1 165 ? 3.911 -12.786 -5.479 1.00 97.62 165 GLU A O 1
ATOM 1222 N N . ALA A 1 166 ? 5.207 -14.594 -5.854 1.00 97.38 166 ALA A N 1
ATOM 1223 C CA . ALA A 1 166 ? 6.470 -13.880 -6.007 1.00 97.38 166 ALA A CA 1
ATOM 1224 C C . A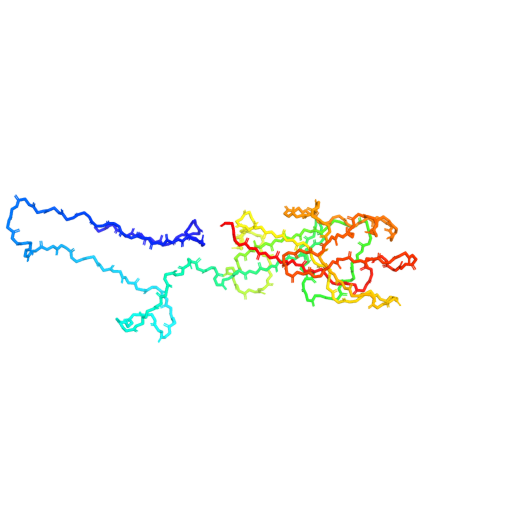LA A 1 166 ? 6.431 -12.915 -7.202 1.00 97.38 166 ALA A C 1
ATOM 1226 O O . ALA A 1 166 ? 6.026 -13.304 -8.299 1.00 97.38 166 ALA A O 1
ATOM 1227 N N . LEU A 1 167 ? 6.927 -11.684 -7.037 1.00 97.69 167 LEU A N 1
ATOM 1228 C CA . LEU A 1 167 ? 7.224 -10.840 -8.194 1.00 97.69 167 LEU A CA 1
ATOM 1229 C C . LEU A 1 167 ? 8.484 -11.363 -8.891 1.00 97.69 167 LEU A C 1
ATOM 1231 O O . LEU A 1 167 ? 9.568 -11.367 -8.307 1.00 97.69 167 LEU A O 1
ATOM 1235 N N . THR A 1 168 ? 8.335 -11.766 -10.154 1.00 95.88 168 THR A N 1
ATOM 1236 C CA . THR A 1 168 ? 9.443 -12.226 -10.999 1.00 95.88 168 THR A CA 1
ATOM 1237 C C . THR A 1 168 ? 9.462 -11.450 -12.310 1.00 95.88 168 THR A C 1
ATOM 1239 O O . THR A 1 168 ? 8.964 -11.907 -13.334 1.00 95.88 168 THR A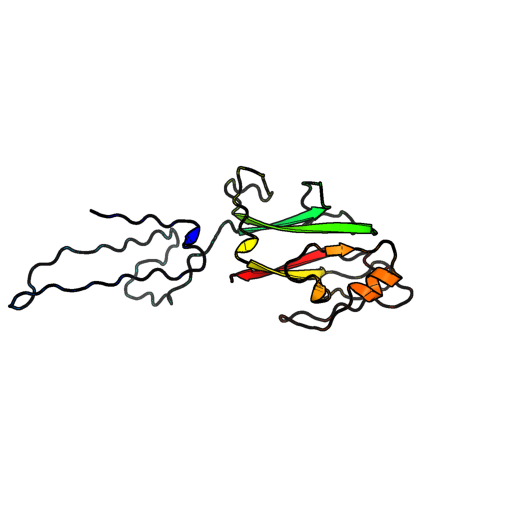 O 1
ATOM 1242 N N . ILE A 1 169 ? 10.062 -10.264 -12.297 1.00 95.06 169 ILE A N 1
ATOM 1243 C CA . ILE A 1 169 ? 10.411 -9.545 -13.521 1.00 95.06 169 ILE A CA 1
ATOM 1244 C C . ILE A 1 169 ? 11.503 -10.363 -14.241 1.00 95.06 169 ILE A C 1
ATOM 1246 O O . ILE A 1 169 ? 12.514 -10.704 -13.612 1.00 95.06 169 ILE A O 1
ATOM 1250 N N . PRO A 1 170 ? 11.317 -10.725 -15.521 1.00 92.94 170 PRO A N 1
ATOM 1251 C CA . PRO A 1 170 ? 12.291 -11.503 -16.285 1.00 92.94 170 PRO A CA 1
ATOM 1252 C C . PRO A 1 170 ? 13.441 -10.632 -16.819 1.00 92.94 170 PRO A C 1
ATOM 1254 O O . PRO A 1 170 ? 13.334 -9.408 -16.917 1.00 92.94 170 PRO A O 1
ATOM 1257 N N . THR A 1 171 ? 14.551 -11.267 -17.203 1.00 91.50 171 THR A N 1
ATOM 1258 C CA . THR A 1 171 ? 15.627 -10.608 -17.962 1.00 91.50 171 THR A CA 1
ATOM 1259 C C . THR A 1 171 ? 15.149 -10.222 -19.361 1.00 91.50 171 THR A C 1
ATOM 1261 O O . THR A 1 171 ? 14.277 -10.877 -19.930 1.00 91.50 171 THR A O 1
ATOM 1264 N N . ASN A 1 172 ? 15.722 -9.150 -19.924 1.00 85.50 172 ASN A N 1
ATOM 1265 C CA . ASN A 1 172 ? 15.345 -8.595 -21.237 1.00 85.50 172 ASN A CA 1
ATOM 1266 C C . ASN A 1 172 ? 13.851 -8.237 -21.374 1.00 85.50 172 ASN A C 1
ATOM 1268 O O . ASN A 1 172 ? 13.340 -8.122 -22.488 1.00 85.50 172 ASN A O 1
ATOM 1272 N N . GLY A 1 173 ? 13.153 -8.087 -20.248 1.00 84.00 173 GLY A N 1
ATOM 1273 C CA . GLY A 1 173 ? 11.769 -7.652 -20.207 1.00 84.00 173 GLY A CA 1
ATOM 1274 C C . GLY A 1 173 ? 11.620 -6.136 -20.176 1.00 84.00 173 GLY A C 1
ATOM 1275 O O . GLY A 1 173 ? 12.573 -5.356 -20.123 1.00 84.00 173 GLY A O 1
ATOM 1276 N N . ASP A 1 174 ? 10.369 -5.732 -20.117 1.00 89.00 174 ASP A N 1
ATOM 1277 C CA . ASP A 1 174 ? 9.884 -4.368 -19.983 1.00 89.00 174 ASP A CA 1
ATOM 1278 C C . ASP A 1 174 ? 9.813 -3.911 -18.514 1.00 89.00 174 ASP A C 1
ATOM 1280 O O . ASP A 1 174 ? 8.963 -3.114 -18.138 1.00 89.00 174 ASP A O 1
ATOM 1284 N N . GLY A 1 175 ? 10.686 -4.435 -17.646 1.00 92.12 175 GLY A N 1
ATOM 1285 C CA . GLY A 1 175 ? 10.783 -4.019 -16.244 1.00 92.12 175 GLY A CA 1
ATOM 1286 C C . GLY A 1 175 ? 9.432 -4.026 -15.523 1.00 92.12 175 GLY A C 1
ATOM 1287 O O . GLY A 1 175 ? 8.871 -5.086 -15.254 1.00 92.12 175 GLY A O 1
ATOM 1288 N N . VAL A 1 176 ? 8.928 -2.830 -15.199 1.00 93.25 176 VAL A N 1
ATOM 1289 C CA . VAL A 1 176 ? 7.638 -2.622 -14.515 1.00 93.25 176 VAL A CA 1
ATOM 1290 C C . VAL A 1 176 ? 6.504 -2.155 -15.437 1.00 93.25 176 VAL A C 1
ATOM 1292 O O . VAL A 1 176 ? 5.395 -1.900 -14.965 1.00 93.25 176 VAL A O 1
ATOM 1295 N N . GLN A 1 177 ? 6.761 -1.997 -16.735 1.00 91.94 177 GLN A N 1
ATOM 1296 C CA . GLN A 1 177 ? 5.755 -1.527 -17.681 1.00 91.94 177 GLN A CA 1
ATOM 1297 C C . GLN A 1 177 ? 4.620 -2.560 -17.833 1.00 91.94 177 GLN A C 1
ATOM 1299 O O . GLN A 1 177 ? 4.836 -3.768 -17.807 1.00 91.94 177 GLN A O 1
ATOM 1304 N N . GLY A 1 178 ? 3.381 -2.075 -17.944 1.00 91.06 178 GLY A N 1
ATOM 1305 C CA . GLY A 1 178 ? 2.166 -2.901 -18.024 1.00 91.06 178 GLY A CA 1
ATOM 1306 C C . GLY A 1 178 ? 1.536 -3.270 -16.676 1.00 91.06 178 GLY A C 1
ATOM 1307 O O . GLY A 1 178 ? 0.310 -3.386 -16.594 1.00 91.06 178 GLY A O 1
ATOM 1308 N N . TYR A 1 179 ? 2.326 -3.369 -15.603 1.00 93.44 179 TYR A N 1
ATOM 1309 C CA . TYR A 1 179 ? 1.778 -3.628 -14.271 1.00 93.44 179 TYR A CA 1
ATOM 1310 C C . TYR A 1 179 ? 1.021 -2.426 -13.703 1.00 93.44 179 TYR A C 1
ATOM 1312 O O . TYR A 1 179 ? 1.213 -1.275 -14.098 1.00 93.44 179 TYR A O 1
ATOM 1320 N N . LYS A 1 180 ? 0.186 -2.708 -12.702 1.00 92.44 180 LYS A N 1
ATOM 1321 C CA . LYS A 1 180 ? -0.494 -1.708 -11.874 1.00 92.44 180 LYS A CA 1
ATOM 1322 C C . LYS A 1 180 ? -0.042 -1.810 -10.425 1.00 92.44 180 LYS A C 1
ATOM 1324 O O . LYS A 1 180 ? 0.182 -2.912 -9.924 1.00 92.44 180 LYS A O 1
ATOM 1329 N N . LEU A 1 181 ? 0.028 -0.671 -9.743 1.00 94.00 181 LEU A N 1
ATOM 1330 C CA . LEU A 1 181 ? 0.388 -0.602 -8.329 1.00 94.00 181 LEU A CA 1
ATOM 1331 C C . LEU A 1 181 ? -0.815 -0.894 -7.439 1.00 94.00 181 LEU A C 1
ATOM 1333 O O . LEU A 1 181 ? -1.833 -0.215 -7.532 1.00 94.00 181 LEU A O 1
ATOM 1337 N N . HIS A 1 182 ? -0.653 -1.848 -6.531 1.00 93.38 182 HIS A N 1
ATOM 1338 C CA . HIS A 1 182 ? -1.548 -2.099 -5.410 1.00 93.38 182 HIS A CA 1
ATOM 1339 C C . HIS A 1 182 ? -0.739 -2.238 -4.119 1.00 93.38 182 HIS A C 1
ATOM 1341 O O . HIS A 1 182 ? 0.471 -2.471 -4.142 1.00 93.38 182 HIS A O 1
ATOM 1347 N N . ILE A 1 183 ? -1.433 -2.157 -2.986 1.00 96.19 183 ILE A N 1
ATOM 1348 C CA . ILE A 1 183 ? -0.906 -2.616 -1.704 1.00 96.19 183 ILE A CA 1
ATOM 1349 C C . ILE A 1 183 ? -1.846 -3.653 -1.099 1.00 96.19 183 ILE A C 1
ATOM 1351 O O . ILE A 1 183 ? -3.062 -3.599 -1.289 1.00 96.19 183 ILE A O 1
ATOM 1355 N N . ILE A 1 184 ? -1.279 -4.584 -0.345 1.00 95.88 184 ILE A N 1
ATOM 1356 C CA . ILE A 1 184 ? -2.012 -5.318 0.688 1.00 95.88 184 ILE A CA 1
ATOM 1357 C C . ILE A 1 184 ? -1.670 -4.708 2.037 1.00 95.88 184 ILE A C 1
ATOM 1359 O O . ILE A 1 184 ? -0.565 -4.194 2.208 1.00 95.88 184 ILE A O 1
ATOM 1363 N N . TYR A 1 185 ? -2.598 -4.758 2.984 1.00 95.00 185 TYR A N 1
ATOM 1364 C CA . TYR A 1 185 ? -2.399 -4.155 4.293 1.00 95.00 185 TYR A CA 1
ATOM 1365 C C . TYR A 1 185 ? -3.105 -4.929 5.399 1.00 95.00 185 TYR A C 1
ATOM 1367 O O . TYR A 1 185 ? -4.093 -5.628 5.167 1.00 95.00 185 TYR A O 1
ATOM 1375 N N . LYS A 1 186 ? -2.587 -4.781 6.615 1.00 90.00 186 LYS A N 1
ATOM 1376 C CA . LYS A 1 186 ? -3.118 -5.359 7.843 1.00 90.00 186 LYS A CA 1
ATOM 1377 C C . LYS A 1 186 ? -3.007 -4.325 8.956 1.00 90.00 186 LYS A C 1
ATOM 1379 O O . LYS A 1 186 ? -1.986 -3.653 9.066 1.00 90.00 186 LYS A O 1
ATOM 1384 N N . HIS A 1 187 ? -4.057 -4.180 9.757 1.00 86.56 187 HIS A N 1
ATOM 1385 C CA . HIS A 1 187 ? -3.987 -3.348 10.957 1.00 86.56 187 HIS A CA 1
ATOM 1386 C C . HIS A 1 187 ? -2.955 -3.933 11.932 1.00 86.56 187 HIS A C 1
ATOM 1388 O O . HIS A 1 187 ? -2.861 -5.161 12.046 1.00 86.56 187 HIS A O 1
ATOM 1394 N N . LYS A 1 188 ? -2.180 -3.065 12.585 1.00 82.94 188 LYS A N 1
ATOM 1395 C CA . LYS A 1 188 ? -1.198 -3.451 13.609 1.00 82.94 188 LYS A CA 1
ATOM 1396 C C . LYS A 1 188 ? -1.862 -3.946 14.890 1.00 82.94 188 LYS A C 1
ATOM 1398 O O . LYS A 1 188 ? -3.002 -3.506 15.170 1.00 82.94 188 LYS A O 1
#

Organism: Escherichia coli (NCBI:txid562)

Foldseek 3Di:
DDDDDDDPVQAQHFDDDDDDDDDPDDDPPDDDDDDDDDPDPDPPPDDPPDPPDGGGHHLPQKAKFKDWPPDQDGCVVHPDWDAAQTKMDMWIWRPQVSPRGDDPPRIGTPLVQKWKWKWWAFAAPPPRHGIKTFAPVCTSHIDGHHNDLVVLQVRTFYCHDPPIHTGHRDPPGPRSTPTGIDMDMDGD

Secondary structure (DSSP, 8-state):
-------GGGBTSPP--------SSS---------------STTTT-TT-------B--TTEEEEEEETT-----TT--PPPPTT-EEEEEEEE-SS-SSS--BTTBEE-GGGEEEEEEEESB-TTT--B--B--GGGTTS-EE--SSHHHHHHHH-B--BTTBPBB-PPTTS-TTTT-EEEEEEEE-

InterPro domains:
  IPR047745 Autotransporter-associated protein SinI-like [NF040711] (2-185)

Radius of gyration: 23.5 Å; Cα contacts (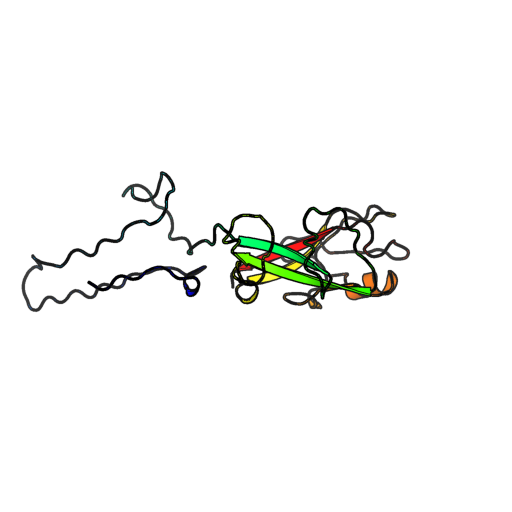8 Å, |Δi|>4): 324; chains: 1; bounding box: 49×34×77 Å

Mean predicted aligned error: 10.31 Å

pLDDT: mean 82.23, std 16.14, range [42.62, 98.44]

Sequence (188 aa):
MTSYTLTDDDRGRYIGIEITPTTQTGTPNVGTALHLYDISTASGGGSDSDNVAPGPVVNQNLKVAIFVDGTSINLINGSTPIELGKTYVAKLYSDENKNGKFDAGTDADVTANYDFRWVLSGSSQQLGTSGGIVNSSFDNNNLVIPATNEDARTNLNGPARDGKEALTIPTNGDGVQGYKLHIIYKHK